Protein 1AJ1 (pdb70)

Radius of gyration: 6.31 Å; Cα contacts (8 Å, |Δi|>4): 20; chains: 1; bounding box: 15×12×8 Å

Solvent-accessible surface area: 1621 Å² total

Structure (mmCIF, N/CA/C/O backbone):
data_1AJ1
#
_entry.id   1AJ1
#
_cell.length_a   1.000
_cell.length_b   1.000
_cell.length_c   1.000
_cell.angle_alpha   90.00
_cell.angle_beta   90.00
_cell.angle_gamma   90.00
#
_symmetry.space_group_name_H-M   'P 1'
#
loop_
_atom_site.group_PDB
_atom_site.id
_atom_site.type_symbol
_atom_site.label_atom_id
_atom_site.label_alt_id
_atom_site.label_comp_id
_atom_site.label_asym_id
_atom_site.label_entity_id
_atom_site.label_seq_id
_atom_site.pdbx_PDB_ins_code
_atom_site.Cartn_x
_atom_site.Cartn_y
_atom_site.Cartn_z
_atom_site.occupancy
_atom_site.B_iso_or_equiv
_atom_site.auth_seq_id
_atom_site.auth_comp_id
_atom_site.auth_asym_id
_atom_site.auth_atom_id
_atom_site.pdbx_PDB_model_num
ATOM 11 N N . SER A 1 2 ? -5.963 0.601 0.235 1.00 0.00 2 SER A N 1
ATOM 12 C CA . SER A 1 2 ? -7.021 1.368 -0.478 1.00 0.00 2 SER A CA 1
ATOM 13 C C . SER A 1 2 ? -7.845 0.365 -1.352 1.00 0.00 2 SER A C 1
ATOM 14 O O . SER A 1 2 ? -7.699 0.286 -2.577 1.00 0.00 2 SER A O 1
ATOM 22 N N . GLY A 1 3 ? -8.665 -0.442 -0.657 1.00 0.00 3 GLY A N 1
ATOM 23 C CA . GLY A 1 3 ? -9.240 -1.692 -1.211 1.00 0.00 3 GLY A CA 1
ATOM 24 C C . GLY A 1 3 ? -8.308 -2.869 -0.829 1.00 0.00 3 GLY A C 1
ATOM 25 O O . GLY A 1 3 ? -8.118 -3.098 0.371 1.00 0.00 3 GLY A O 1
ATOM 29 N N . TRP A 1 4 ? -7.666 -3.563 -1.800 1.00 0.00 4 TRP A N 1
ATOM 30 C CA . TRP A 1 4 ? -6.374 -4.259 -1.544 1.00 0.00 4 TRP A CA 1
ATOM 31 C C . TRP A 1 4 ? -5.496 -4.117 -2.825 1.00 0.00 4 TRP A C 1
ATOM 32 O O . TRP A 1 4 ? -5.273 -5.055 -3.598 1.00 0.00 4 TRP A O 1
ATOM 53 N N . VAL A 1 5 ? -4.935 -2.910 -2.969 1.00 0.00 5 VAL A N 1
ATOM 54 C CA . VAL A 1 5 ? -3.730 -2.637 -3.815 1.00 0.00 5 VAL A CA 1
ATOM 55 C C . VAL A 1 5 ? -2.506 -3.134 -2.989 1.00 0.00 5 VAL A C 1
ATOM 56 O O . VAL A 1 5 ? -2.035 -4.249 -3.227 1.00 0.00 5 VAL A O 1
ATOM 69 N N . CYS A 1 6 ? -2.101 -2.365 -1.969 1.00 0.00 6 CYS A N 1
ATOM 70 C CA . CYS A 1 6 ? -1.662 -2.884 -0.648 1.00 0.00 6 CYS A CA 1
ATOM 71 C C . CYS A 1 6 ? -0.555 -3.984 -0.604 1.00 0.00 6 CYS A C 1
ATOM 72 O O . CYS A 1 6 ? -0.710 -5.139 -1.009 1.00 0.00 6 CYS A O 1
ATOM 91 N N . LEU A 1 8 ? 2.768 -5.110 -1.124 1.00 0.00 8 LEU A N 1
ATOM 92 C CA . LEU A 1 8 ? 4.037 -5.490 -1.825 1.00 0.00 8 LEU A CA 1
ATOM 93 C C . LEU A 1 8 ? 4.592 -4.270 -2.615 1.00 0.00 8 LEU A C 1
ATOM 94 O O . LEU A 1 8 ? 4.700 -4.274 -3.846 1.00 0.00 8 LEU A O 1
ATOM 122 N N . ILE A 1 10 ? 3.458 -1.071 -3.193 1.00 0.00 10 ILE A N 1
ATOM 123 C CA . ILE A 1 10 ? 2.579 -0.135 -3.949 1.00 0.00 10 ILE A CA 1
ATOM 124 C C . ILE A 1 10 ? 1.322 0.048 -3.046 1.00 0.00 10 ILE A C 1
ATOM 125 O O . ILE A 1 10 ? 0.497 -0.863 -2.914 1.00 0.00 10 ILE A O 1
ATOM 141 N N . GLU A 1 11 ? 1.170 1.259 -2.480 1.00 0.00 11 GLU A N 1
ATOM 142 C CA . GLU A 1 11 ? -0.053 1.714 -1.750 1.00 0.00 11 GLU A CA 1
ATOM 143 C C . GLU A 1 11 ? -0.423 0.811 -0.519 1.00 0.00 11 GLU A C 1
ATOM 144 O O . GLU A 1 11 ? -1.563 0.376 -0.380 1.00 0.00 11 GLU A O 1
ATOM 157 N N . CYS A 1 12 ? 0.531 0.597 0.407 1.00 0.00 12 CYS A N 1
ATOM 158 C CA . CYS A 1 12 ? 0.278 -0.042 1.735 1.00 0.00 12 CYS A CA 1
ATOM 159 C C . CYS A 1 12 ? -0.409 0.890 2.782 1.00 0.00 12 CYS A C 1
ATOM 160 O O . CYS A 1 12 ? -1.098 0.372 3.667 1.00 0.00 12 CYS A O 1
ATOM 167 N N . GLY A 1 13 ? -0.206 2.220 2.710 1.00 0.00 13 GLY A N 1
ATOM 168 C CA . GLY A 1 13 ? -0.712 3.159 3.740 1.00 0.00 13 GLY A CA 1
ATOM 169 C C . GLY A 1 13 ? -0.825 4.650 3.352 1.00 0.00 13 GLY A C 1
ATOM 170 O O . GLY A 1 13 ? -1.770 5.303 3.801 1.00 0.00 13 GLY A O 1
ATOM 186 N N . VAL A 1 15 ? 2.694 6.281 3.381 1.00 0.00 15 VAL A N 1
ATOM 187 C CA . VAL A 1 15 ? 4.104 6.618 3.748 1.00 0.00 15 VAL A CA 1
ATOM 188 C C . VAL A 1 15 ? 5.137 5.443 3.615 1.00 0.00 15 VAL A C 1
ATOM 189 O O . VAL A 1 15 ? 6.293 5.706 3.272 1.00 0.00 15 VAL A O 1
ATOM 202 N N . ILE A 1 16 ? 4.756 4.184 3.916 1.00 0.00 16 ILE A N 1
ATOM 203 C CA . ILE A 1 16 ? 5.704 3.031 4.058 1.00 0.00 16 ILE A CA 1
ATOM 204 C C . ILE A 1 16 ? 6.170 2.499 2.660 1.00 0.00 16 ILE A C 1
ATOM 205 O O . ILE A 1 16 ? 7.356 2.617 2.338 1.00 0.00 16 ILE A O 1
ATOM 221 N N . CYS A 1 17 ? 5.255 1.947 1.838 1.00 0.00 17 CYS A N 1
ATOM 222 C CA . CYS A 1 17 ? 5.539 1.567 0.423 1.00 0.00 17 CYS A CA 1
ATOM 223 C C . CYS A 1 17 ? 5.471 2.810 -0.521 1.00 0.00 17 CYS A C 1
ATOM 224 O O . CYS A 1 17 ? 5.563 3.960 -0.077 1.00 0.00 17 CYS A O 1
ATOM 231 N N . ALA A 1 18 ? 5.336 2.578 -1.836 1.00 0.00 18 ALA A N 1
ATOM 232 C CA . ALA A 1 18 ? 4.862 3.623 -2.796 1.00 0.00 18 ALA A CA 1
ATOM 233 C C . ALA A 1 18 ? 3.320 3.778 -2.806 1.00 0.00 18 ALA A C 1
ATOM 234 O O . ALA A 1 18 ? 2.633 3.688 -3.828 1.00 0.00 18 ALA A O 1
ATOM 241 N N . CYS A 1 19 ? 2.806 4.224 -1.649 1.00 0.00 19 CYS A N 1
ATOM 242 C CA . CYS A 1 19 ? 2.394 5.631 -1.532 1.00 0.00 19 CYS A CA 1
ATOM 243 C C . CYS A 1 19 ? 3.475 6.372 -0.718 1.00 0.00 19 CYS A C 1
ATOM 244 O O . CYS A 1 19 ? 3.807 6.080 0.430 1.00 0.00 19 CYS A O 1
ATOM 263 N N . SER A 1 2 ? -5.935 0.141 0.437 1.00 0.00 2 SER A N 2
ATOM 264 C CA . SER A 1 2 ? -7.028 0.830 -0.304 1.00 0.00 2 SER A CA 2
ATOM 265 C C . SER A 1 2 ? -7.803 -0.245 -1.133 1.00 0.00 2 SER A C 2
ATOM 266 O O . SER A 1 2 ? -7.658 -0.367 -2.355 1.00 0.00 2 SER A O 2
ATOM 274 N N . GLY A 1 3 ? -8.577 -1.068 -0.404 1.00 0.00 3 GLY A N 2
ATOM 275 C CA . GLY A 1 3 ? -9.067 -2.375 -0.906 1.00 0.00 3 GLY A CA 2
ATOM 276 C C . GLY A 1 3 ? -8.038 -3.465 -0.517 1.00 0.00 3 GLY A C 2
ATOM 277 O O . GLY A 1 3 ? -7.808 -3.645 0.683 1.00 0.00 3 GLY A O 2
ATOM 281 N N . TRP A 1 4 ? -7.363 -4.132 -1.486 1.00 0.00 4 TRP A N 2
ATOM 282 C CA . TRP A 1 4 ? -6.031 -4.751 -1.232 1.00 0.00 4 TRP A CA 2
ATOM 283 C C . TRP A 1 4 ? -5.170 -4.602 -2.526 1.00 0.00 4 TRP A C 2
ATOM 284 O O . TRP A 1 4 ? -4.887 -5.555 -3.260 1.00 0.00 4 TRP A O 2
ATOM 305 N N . VAL A 1 5 ? -4.695 -3.366 -2.731 1.00 0.00 5 VAL A N 2
ATOM 306 C CA . VAL A 1 5 ? -3.511 -3.056 -3.592 1.00 0.00 5 VAL A CA 2
ATOM 307 C C . VAL A 1 5 ? -2.250 -3.403 -2.749 1.00 0.00 5 VAL A C 2
ATOM 308 O O . VAL A 1 5 ? -1.671 -4.470 -2.963 1.00 0.00 5 VAL A O 2
ATOM 321 N N . CYS A 1 6 ? -1.919 -2.565 -1.753 1.00 0.00 6 CYS A N 2
ATOM 322 C CA . CYS A 1 6 ? -1.445 -2.993 -0.410 1.00 0.00 6 CYS A CA 2
ATOM 323 C C . CYS A 1 6 ? -0.316 -4.065 -0.322 1.00 0.00 6 CYS A C 2
ATOM 324 O O . CYS A 1 6 ? -0.436 -5.230 -0.710 1.00 0.00 6 CYS A O 2
ATOM 343 N N . LEU A 1 8 ? 2.931 -5.157 -0.916 1.00 0.00 8 LEU A N 2
ATOM 344 C CA . LEU A 1 8 ? 4.139 -5.536 -1.713 1.00 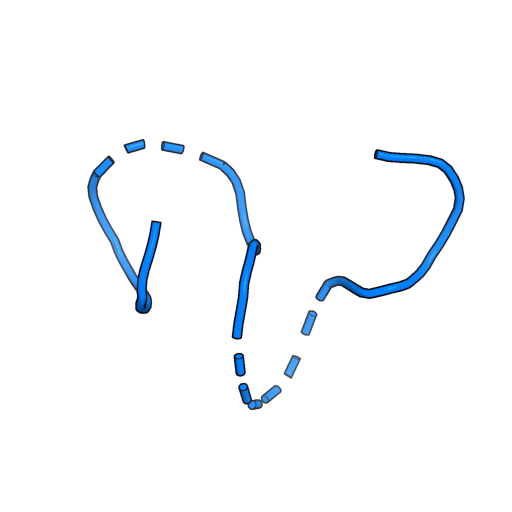0.00 8 LEU A CA 2
ATOM 345 C C . LEU A 1 8 ? 4.842 -4.336 -2.420 1.00 0.00 8 LEU A C 2
ATOM 346 O O . LEU A 1 8 ? 5.313 -4.444 -3.557 1.00 0.00 8 LEU A O 2
ATOM 374 N N . ILE A 1 10 ? 3.421 -1.050 -2.937 1.00 0.00 10 ILE A N 2
ATOM 375 C CA . ILE A 1 10 ? 2.534 -0.090 -3.645 1.00 0.00 10 ILE A CA 2
ATOM 376 C C . ILE A 1 10 ? 1.322 0.105 -2.687 1.00 0.00 10 ILE A C 2
ATOM 377 O O . ILE A 1 10 ? 0.473 -0.782 -2.552 1.00 0.00 10 ILE A O 2
ATOM 393 N N . GLU A 1 11 ? 1.246 1.291 -2.057 1.00 0.00 11 GLU A N 2
ATOM 394 C CA . GLU A 1 11 ? 0.103 1.757 -1.228 1.00 0.00 11 GLU A CA 2
ATOM 395 C C . GLU A 1 11 ? -0.345 0.790 -0.079 1.00 0.00 11 GLU A C 2
ATOM 396 O O . GLU A 1 11 ? -1.524 0.474 0.064 1.00 0.00 11 GLU A O 2
ATOM 409 N N . CYS A 1 12 ? 0.617 0.437 0.798 1.00 0.00 12 CYS A N 2
ATOM 410 C CA . CYS A 1 12 ? 0.359 -0.179 2.131 1.00 0.00 12 CYS A CA 2
ATOM 411 C C . CYS A 1 12 ? -0.249 0.807 3.181 1.00 0.00 12 CYS A C 2
ATOM 412 O O . CYS A 1 12 ? -0.919 0.341 4.108 1.00 0.00 12 CYS A O 2
ATOM 419 N N . GLY A 1 13 ? -0.001 2.127 3.053 1.00 0.00 13 GLY A N 2
ATOM 420 C CA . GLY A 1 13 ? -0.395 3.119 4.081 1.00 0.00 13 GLY A CA 2
ATOM 421 C C . GLY A 1 13 ? -0.618 4.573 3.614 1.00 0.00 13 GLY A C 2
ATOM 422 O O . GLY A 1 13 ? -1.558 5.208 4.099 1.00 0.00 13 GLY A O 2
ATOM 438 N N . VAL A 1 15 ? 2.813 6.290 3.449 1.00 0.00 15 VAL A N 2
ATOM 439 C CA . VAL A 1 15 ? 4.237 6.654 3.742 1.00 0.00 15 VAL A CA 2
ATOM 440 C C . VAL A 1 15 ? 5.202 5.437 3.518 1.00 0.00 15 VAL A C 2
ATOM 441 O O . VAL A 1 15 ? 6.256 5.611 2.901 1.00 0.00 15 VAL A O 2
ATOM 454 N N . ILE A 1 16 ? 4.883 4.248 4.070 1.00 0.00 16 ILE A N 2
ATOM 455 C CA . ILE A 1 16 ? 5.824 3.089 4.207 1.00 0.00 16 ILE A CA 2
ATOM 456 C C . ILE A 1 16 ? 6.231 2.479 2.824 1.00 0.00 16 ILE A C 2
ATOM 457 O O . ILE A 1 16 ? 7.415 2.505 2.476 1.00 0.00 16 ILE A O 2
ATOM 473 N N . CYS A 1 17 ? 5.260 1.969 2.046 1.00 0.00 17 CYS A N 2
ATOM 474 C CA . CYS A 1 17 ? 5.475 1.562 0.628 1.00 0.00 17 CYS A CA 2
ATOM 475 C C . CYS A 1 17 ? 5.370 2.792 -0.329 1.00 0.00 17 CYS A C 2
ATOM 476 O O . CYS A 1 17 ? 5.440 3.950 0.101 1.00 0.00 17 CYS A O 2
ATOM 483 N N . ALA A 1 18 ? 5.230 2.538 -1.641 1.00 0.00 18 ALA A N 2
ATOM 484 C CA . ALA A 1 18 ? 4.803 3.583 -2.625 1.00 0.00 18 ALA A CA 2
ATOM 485 C C . ALA A 1 18 ? 3.267 3.796 -2.666 1.00 0.00 18 ALA A C 2
ATOM 486 O O . ALA A 1 18 ? 2.599 3.752 -3.703 1.00 0.00 18 ALA A O 2
ATOM 493 N N . CYS A 1 19 ? 2.739 4.218 -1.508 1.00 0.00 19 CYS A N 2
ATOM 494 C CA . CYS A 1 19 ? 2.353 5.622 -1.349 1.00 0.00 19 CYS A CA 2
ATOM 495 C C . CYS A 1 19 ? 3.385 6.240 -0.390 1.00 0.00 19 CYS A C 2
ATOM 496 O O . CYS A 1 19 ? 4.092 7.203 -0.686 1.00 0.00 19 CYS A O 2
ATOM 515 N N . SER A 1 2 ? -6.301 -0.170 -0.042 1.00 0.00 2 SER A N 3
ATOM 516 C CA . SER A 1 2 ? -7.514 0.136 -0.849 1.00 0.00 2 SER A CA 3
ATOM 517 C C . SER A 1 2 ? -8.007 -1.195 -1.502 1.00 0.00 2 SER A C 3
ATOM 518 O O . SER A 1 2 ? -7.847 -1.430 -2.706 1.00 0.00 2 SER A O 3
ATOM 526 N N . GLY A 1 3 ? -8.553 -2.087 -0.652 1.00 0.00 3 GLY A N 3
ATOM 527 C CA . GLY A 1 3 ? -8.755 -3.515 -1.003 1.00 0.00 3 GLY A CA 3
ATOM 528 C C . GLY A 1 3 ? -7.433 -4.300 -0.810 1.00 0.00 3 GLY A C 3
ATOM 529 O O . GLY A 1 3 ? -6.984 -4.427 0.335 1.00 0.00 3 GLY A O 3
ATOM 533 N N . TRP A 1 4 ? -6.784 -4.770 -1.900 1.00 0.00 4 TRP A N 3
ATOM 534 C CA . TRP A 1 4 ? -5.352 -5.187 -1.860 1.00 0.00 4 TRP A CA 3
ATOM 535 C C . TRP A 1 4 ? -4.686 -4.769 -3.204 1.00 0.00 4 TRP A C 3
ATOM 536 O O . TRP A 1 4 ? -4.337 -5.580 -4.069 1.00 0.00 4 TRP A O 3
ATOM 557 N N . VAL A 1 5 ? -4.428 -3.458 -3.288 1.00 0.00 5 VAL A N 3
ATOM 558 C CA . VAL A 1 5 ? -3.274 -2.892 -4.050 1.00 0.00 5 VAL A CA 3
ATOM 559 C C . VAL A 1 5 ? -2.020 -3.072 -3.145 1.00 0.00 5 VAL A C 3
ATOM 560 O O . VAL A 1 5 ? -1.208 -3.961 -3.412 1.00 0.00 5 VAL A O 3
ATOM 573 N N . CYS A 1 6 ? -1.943 -2.304 -2.049 1.00 0.00 6 CYS A N 3
ATOM 574 C CA . CYS A 1 6 ? -1.507 -2.756 -0.701 1.00 0.00 6 CYS A CA 3
ATOM 575 C C . CYS A 1 6 ? -0.468 -3.911 -0.565 1.00 0.00 6 CYS A C 3
ATOM 576 O O . CYS A 1 6 ? -0.655 -5.061 -0.975 1.00 0.00 6 CYS A O 3
ATOM 595 N N . LEU A 1 8 ? 2.806 -5.022 -1.090 1.00 0.00 8 LEU A N 3
ATOM 596 C CA . LEU A 1 8 ? 4.062 -5.390 -1.811 1.00 0.00 8 LEU A CA 3
ATOM 597 C C . LEU A 1 8 ? 4.587 -4.158 -2.610 1.00 0.00 8 LEU A C 3
ATOM 598 O O . LEU A 1 8 ? 4.745 -4.196 -3.835 1.00 0.00 8 LEU A O 3
ATOM 626 N N . ILE A 1 10 ? 3.385 -0.866 -3.158 1.00 0.00 10 ILE A N 3
ATOM 627 C CA . ILE A 1 10 ? 2.522 0.167 -3.792 1.00 0.00 10 ILE A CA 3
ATOM 628 C C . ILE A 1 10 ? 1.307 0.308 -2.824 1.00 0.00 10 ILE A C 3
ATOM 629 O O . ILE A 1 10 ? 0.468 -0.593 -2.724 1.00 0.00 10 ILE A O 3
ATOM 645 N N . GLU A 1 11 ? 1.213 1.472 -2.156 1.00 0.00 11 GLU A N 3
ATOM 646 C CA . GLU A 1 11 ? 0.066 1.899 -1.311 1.00 0.00 11 GLU A CA 3
ATOM 647 C C . GLU A 1 11 ? -0.365 0.916 -0.172 1.00 0.00 11 GLU A C 3
ATOM 648 O O . GLU A 1 11 ? -1.547 0.625 0.007 1.00 0.00 11 GLU A O 3
ATOM 661 N N . CYS A 1 12 ? 0.610 0.530 0.673 1.00 0.00 12 CYS A N 3
ATOM 662 C CA . CYS A 1 12 ? 0.370 -0.114 1.995 1.00 0.00 12 CYS A CA 3
ATOM 663 C C . CYS A 1 12 ? -0.202 0.852 3.082 1.00 0.00 12 CYS A C 3
ATOM 664 O O . CYS A 1 12 ? -0.886 0.376 3.993 1.00 0.00 12 CYS A O 3
ATOM 671 N N . GLY A 1 13 ? 0.091 2.166 3.001 1.00 0.00 13 GLY A N 3
ATOM 672 C CA . GLY A 1 13 ? -0.243 3.131 4.077 1.00 0.00 13 GLY A CA 3
ATOM 673 C C . GLY A 1 13 ? -0.503 4.591 3.652 1.00 0.00 13 GLY A C 3
ATOM 674 O O . GLY A 1 13 ? -1.453 5.196 4.156 1.00 0.00 13 GLY A O 3
ATOM 690 N N . VAL A 1 15 ? 2.915 6.316 3.468 1.00 0.00 15 VAL A N 3
ATOM 691 C CA . VAL A 1 15 ? 4.347 6.655 3.728 1.00 0.00 15 VAL A CA 3
ATOM 692 C C . VAL A 1 15 ? 5.348 5.448 3.625 1.00 0.00 15 VAL A C 3
ATOM 693 O O . VAL A 1 15 ? 6.497 5.664 3.229 1.00 0.00 15 VAL A O 3
ATOM 706 N N . ILE A 1 16 ? 4.947 4.214 4.002 1.00 0.00 16 ILE A N 3
ATOM 707 C CA . ILE A 1 16 ? 5.857 3.026 4.120 1.00 0.00 16 ILE A CA 3
ATOM 708 C C . ILE A 1 16 ? 6.267 2.498 2.702 1.00 0.00 16 ILE A C 3
ATOM 709 O O . ILE A 1 16 ? 7.443 2.591 2.340 1.00 0.00 16 ILE A O 3
ATOM 725 N N . CYS A 1 17 ? 5.307 1.983 1.910 1.00 0.00 17 CYS A N 3
ATOM 726 C CA . CYS A 1 17 ? 5.518 1.633 0.478 1.00 0.00 17 CYS A CA 3
ATOM 727 C C . CYS A 1 17 ? 5.389 2.893 -0.436 1.00 0.00 17 CYS A C 3
ATOM 728 O O . CYS A 1 17 ? 5.458 4.036 0.032 1.00 0.00 17 CYS A O 3
ATOM 735 N N . ALA A 1 18 ? 5.231 2.681 -1.753 1.00 0.00 18 ALA A N 3
ATOM 736 C CA . ALA A 1 18 ? 4.791 3.756 -2.700 1.00 0.00 18 ALA A CA 3
ATOM 737 C C . ALA A 1 18 ? 3.255 3.975 -2.716 1.00 0.00 18 ALA A C 3
ATOM 738 O O . ALA A 1 18 ? 2.576 3.972 -3.747 1.00 0.00 18 ALA A O 3
ATOM 745 N N . CYS A 1 19 ? 2.742 4.358 -1.538 1.00 0.00 19 CYS A N 3
ATOM 746 C CA . CYS A 1 19 ? 2.366 5.759 -1.327 1.00 0.00 19 CYS A CA 3
ATOM 747 C C . CYS A 1 19 ? 3.415 6.342 -0.364 1.00 0.00 19 CYS A C 3
ATOM 748 O O . CYS A 1 19 ? 4.119 7.313 -0.639 1.00 0.00 19 CYS A O 3
ATOM 767 N N . SER A 1 2 ? -6.013 0.193 0.286 1.00 0.00 2 SER A N 4
ATOM 768 C CA . SER A 1 2 ? -7.145 0.812 -0.463 1.00 0.00 2 SER A CA 4
ATOM 769 C C . SER A 1 2 ? -7.933 -0.303 -1.227 1.00 0.00 2 SER A C 4
ATOM 770 O O . SER A 1 2 ? -7.871 -0.434 -2.454 1.00 0.00 2 SER A O 4
ATOM 778 N N . GLY A 1 3 ? -8.627 -1.144 -0.439 1.00 0.00 3 GLY A N 4
ATOM 779 C CA . GLY A 1 3 ? -9.104 -2.473 -0.892 1.00 0.00 3 GLY A CA 4
ATOM 780 C C . GLY A 1 3 ? -8.018 -3.525 -0.557 1.00 0.00 3 GLY A C 4
ATOM 781 O O . GLY A 1 3 ? -7.737 -3.714 0.632 1.00 0.00 3 GLY A O 4
ATOM 785 N N . TRP A 1 4 ? -7.358 -4.148 -1.562 1.00 0.00 4 TRP A N 4
ATOM 786 C CA . TRP A 1 4 ? -5.998 -4.725 -1.376 1.00 0.00 4 TRP A CA 4
ATOM 787 C C . TRP A 1 4 ? -5.216 -4.529 -2.708 1.00 0.00 4 TRP A C 4
ATOM 788 O O . TRP A 1 4 ? -4.998 -5.444 -3.510 1.00 0.00 4 TRP A O 4
ATOM 809 N N . VAL A 1 5 ? -4.718 -3.296 -2.850 1.00 0.00 5 VAL A N 4
ATOM 810 C CA . VAL A 1 5 ? -3.507 -2.972 -3.664 1.00 0.00 5 VAL A CA 4
ATOM 811 C C . VAL A 1 5 ? -2.283 -3.388 -2.791 1.00 0.00 5 VAL A C 4
ATOM 812 O O . VAL A 1 5 ? -1.747 -4.480 -2.996 1.00 0.00 5 VAL A O 4
ATOM 825 N N . CYS A 1 6 ? -1.948 -2.579 -1.777 1.00 0.00 6 CYS A N 4
ATOM 826 C CA . CYS A 1 6 ? -1.489 -3.040 -0.440 1.00 0.00 6 CYS A CA 4
ATOM 827 C C . CYS A 1 6 ? -0.351 -4.101 -0.350 1.00 0.00 6 CYS A C 4
ATOM 828 O O . CYS A 1 6 ? -0.468 -5.271 -0.723 1.00 0.00 6 CYS A O 4
ATOM 847 N N . LEU A 1 8 ? 2.921 -5.193 -0.899 1.00 0.00 8 LEU A N 4
ATOM 848 C CA . LEU A 1 8 ? 4.138 -5.589 -1.671 1.00 0.00 8 LEU A CA 4
ATOM 849 C C . LEU A 1 8 ? 4.788 -4.384 -2.415 1.00 0.00 8 LEU A C 4
ATOM 850 O O . LEU A 1 8 ? 5.029 -4.407 -3.626 1.00 0.00 8 LEU A O 4
ATOM 878 N N . ILE A 1 10 ? 3.591 -1.220 -2.999 1.00 0.00 10 ILE A N 4
ATOM 879 C CA . ILE A 1 10 ? 2.711 -0.308 -3.780 1.00 0.00 10 ILE A CA 4
ATOM 880 C C . ILE A 1 10 ? 1.442 -0.132 -2.894 1.00 0.00 10 ILE A C 4
ATOM 881 O O . ILE A 1 10 ? 0.628 -1.051 -2.757 1.00 0.00 10 ILE A O 4
ATOM 897 N N . GLU A 1 11 ? 1.269 1.084 -2.346 1.00 0.00 11 GLU A N 4
ATOM 898 C CA . GLU A 1 11 ? 0.029 1.534 -1.641 1.00 0.00 11 GLU A CA 4
ATOM 899 C C . GLU A 1 11 ? -0.341 0.656 -0.391 1.00 0.00 11 GLU A C 4
ATOM 900 O O . GLU A 1 11 ? -1.480 0.219 -0.245 1.00 0.00 11 GLU A O 4
ATOM 913 N N . CYS A 1 12 ? 0.608 0.478 0.550 1.00 0.00 12 CYS A N 4
ATOM 914 C CA . CYS A 1 12 ? 0.352 -0.125 1.894 1.00 0.00 12 CYS A CA 4
ATOM 915 C C . CYS A 1 12 ? -0.377 0.826 2.896 1.00 0.00 12 CYS A C 4
ATOM 916 O O . CYS A 1 12 ? -1.075 0.322 3.782 1.00 0.00 12 CYS A O 4
ATOM 923 N N . GLY A 1 13 ? -0.206 2.157 2.780 1.00 0.00 13 GLY A N 4
ATOM 924 C CA . GLY A 1 13 ? -0.793 3.120 3.742 1.00 0.00 13 GLY A CA 4
ATOM 925 C C . GLY A 1 13 ? -0.863 4.608 3.330 1.00 0.00 13 GLY A C 4
ATOM 926 O O . GLY A 1 13 ? -1.772 5.296 3.803 1.00 0.00 13 GLY A O 4
ATOM 942 N N . VAL A 1 15 ? 2.664 6.226 3.248 1.00 0.00 15 VAL A N 4
ATOM 943 C CA . VAL A 1 15 ? 4.068 6.594 3.624 1.00 0.00 15 VAL A CA 4
ATOM 944 C C . VAL A 1 15 ? 5.058 5.396 3.420 1.00 0.00 15 VAL A C 4
ATOM 945 O O . VAL A 1 15 ? 6.130 5.591 2.839 1.00 0.00 15 VAL A O 4
ATOM 958 N N . ILE A 1 16 ? 4.744 4.202 3.960 1.00 0.00 16 ILE A N 4
ATOM 959 C CA . ILE A 1 16 ? 5.714 3.077 4.164 1.00 0.00 16 ILE A CA 4
ATOM 960 C C . ILE A 1 16 ? 6.188 2.446 2.812 1.00 0.00 16 ILE A C 4
ATOM 961 O O . ILE A 1 16 ? 7.381 2.514 2.498 1.00 0.00 16 ILE A O 4
ATOM 977 N N . CYS A 1 17 ? 5.263 1.881 2.016 1.00 0.00 17 CYS A N 4
ATOM 978 C CA . CYS A 1 17 ? 5.530 1.498 0.599 1.00 0.00 17 CYS A CA 4
ATOM 979 C C . CYS A 1 17 ? 5.389 2.732 -0.348 1.00 0.00 17 CYS A C 4
ATOM 980 O O . CYS A 1 17 ? 5.372 3.887 0.095 1.00 0.00 17 CYS A O 4
ATOM 987 N N . ALA A 1 18 ? 5.315 2.486 -1.667 1.00 0.00 18 ALA A N 4
ATOM 988 C CA . ALA A 1 18 ? 4.873 3.515 -2.659 1.00 0.00 18 ALA A CA 4
ATOM 989 C C . ALA A 1 18 ? 3.329 3.633 -2.763 1.00 0.00 18 ALA A C 4
ATOM 990 O O . ALA A 1 18 ? 2.707 3.515 -3.822 1.00 0.00 18 ALA A O 4
ATOM 997 N N . CYS A 1 19 ? 2.725 4.058 -1.642 1.00 0.00 19 CYS A N 4
ATOM 998 C CA . CYS A 1 19 ? 2.327 5.466 -1.522 1.00 0.00 19 CYS A CA 4
ATOM 999 C C . CYS A 1 19 ? 3.344 6.121 -0.570 1.00 0.00 19 CYS A C 4
ATOM 1000 O O . CYS A 1 19 ? 4.064 7.065 -0.895 1.00 0.00 19 CYS A O 4
ATOM 1019 N N . SER A 1 2 ? -6.178 -0.043 0.188 1.00 0.00 2 SER A N 5
ATOM 1020 C CA . SER A 1 2 ? -7.381 0.360 -0.592 1.00 0.00 2 SER A CA 5
ATOM 1021 C C . SER A 1 2 ? -7.952 -0.915 -1.293 1.00 0.00 2 SER A C 5
ATOM 1022 O O . SER A 1 2 ? -7.828 -1.105 -2.508 1.00 0.00 2 SER A O 5
ATOM 1030 N N . GLY A 1 3 ? -8.525 -1.818 -0.471 1.00 0.00 3 GLY A N 5
ATOM 1031 C CA . GLY A 1 3 ? -8.806 -3.217 -0.879 1.00 0.00 3 GLY A CA 5
ATOM 1032 C C . GLY A 1 3 ? -7.523 -4.078 -0.748 1.00 0.00 3 GLY A C 5
ATOM 1033 O O . GLY A 1 3 ? -7.060 -4.281 0.379 1.00 0.00 3 GLY A O 5
ATOM 1037 N N . TRP A 1 4 ? -6.920 -4.529 -1.873 1.00 0.00 4 TRP A N 5
ATOM 1038 C CA . TRP A 1 4 ? -5.503 -4.988 -1.888 1.00 0.00 4 TRP A CA 5
ATOM 1039 C C . TRP A 1 4 ? -4.871 -4.520 -3.231 1.00 0.00 4 TRP A C 5
ATOM 1040 O O . TRP A 1 4 ? -4.610 -5.284 -4.166 1.00 0.00 4 TRP A O 5
ATOM 1061 N N . VAL A 1 5 ? -4.534 -3.226 -3.228 1.00 0.00 5 VAL A N 5
ATOM 1062 C CA . VAL A 1 5 ? -3.357 -2.681 -3.968 1.00 0.00 5 VAL A CA 5
ATOM 1063 C C . VAL A 1 5 ? -2.116 -3.019 -3.087 1.00 0.00 5 VAL A C 5
ATOM 1064 O O . VAL A 1 5 ? -1.421 -3.996 -3.376 1.00 0.00 5 VAL A O 5
ATOM 1077 N N . CYS A 1 6 ? -1.939 -2.286 -1.980 1.00 0.00 6 CYS A N 5
ATOM 1078 C CA . CYS A 1 6 ? -1.496 -2.809 -0.661 1.00 0.00 6 CYS A CA 5
ATOM 1079 C C . CYS A 1 6 ? -0.416 -3.932 -0.583 1.00 0.00 6 CYS A C 5
ATOM 1080 O O . CYS A 1 6 ? -0.583 -5.082 -1.000 1.00 0.00 6 CYS A O 5
ATOM 1099 N N . LEU A 1 8 ? 2.863 -5.040 -1.145 1.00 0.00 8 LEU A N 5
ATOM 1100 C CA . LEU A 1 8 ? 4.107 -5.419 -1.883 1.00 0.00 8 LEU A CA 5
ATOM 1101 C C . LEU A 1 8 ? 4.647 -4.191 -2.676 1.00 0.00 8 LEU A C 5
ATOM 1102 O O . LEU A 1 8 ? 4.792 -4.219 -3.902 1.00 0.00 8 LEU A O 5
ATOM 1130 N N . ILE A 1 10 ? 3.469 -0.920 -3.217 1.00 0.00 10 ILE A N 5
ATOM 1131 C CA . ILE A 1 10 ? 2.602 0.105 -3.857 1.00 0.00 10 ILE A CA 5
ATOM 1132 C C . ILE A 1 10 ? 1.355 0.213 -2.926 1.00 0.00 10 ILE A C 5
ATOM 1133 O O . ILE A 1 10 ? 0.546 -0.717 -2.840 1.00 0.00 10 ILE A O 5
ATOM 1149 N N . GLU A 1 11 ? 1.189 1.387 -2.286 1.00 0.00 11 GLU A N 5
ATOM 1150 C CA . GLU A 1 11 ? -0.045 1.785 -1.532 1.00 0.00 11 GLU A CA 5
ATOM 1151 C C . GLU A 1 11 ? -0.376 0.842 -0.318 1.00 0.00 11 GLU A C 5
ATOM 1152 O O . GLU A 1 11 ? -1.515 0.419 -0.143 1.00 0.00 11 GLU A O 5
ATOM 1165 N N . CYS A 1 12 ? 0.606 0.595 0.572 1.00 0.00 12 CYS A N 5
ATOM 1166 C CA . CYS A 1 12 ? 0.388 -0.080 1.889 1.00 0.00 12 CYS A CA 5
ATOM 1167 C C . CYS A 1 12 ? -0.289 0.827 2.964 1.00 0.00 12 CYS A C 5
ATOM 1168 O O . CYS A 1 12 ? -0.999 0.293 3.823 1.00 0.00 12 CYS A O 5
ATOM 1175 N N . GLY A 1 13 ? -0.063 2.156 2.936 1.00 0.00 13 GLY A N 5
ATOM 1176 C CA . GLY A 1 13 ? -0.588 3.079 3.969 1.00 0.00 13 GLY A CA 5
ATOM 1177 C C . GLY A 1 13 ? -0.671 4.581 3.615 1.00 0.00 13 GLY A C 5
ATOM 1178 O O . GLY A 1 13 ? -1.558 5.253 4.148 1.00 0.00 13 GLY A O 5
ATOM 1194 N N . VAL A 1 15 ? 2.852 6.188 3.472 1.00 0.00 15 VAL A N 5
ATOM 1195 C CA . VAL A 1 15 ? 4.274 6.530 3.802 1.00 0.00 15 VAL A CA 5
ATOM 1196 C C . VAL A 1 15 ? 5.245 5.333 3.510 1.00 0.00 15 VAL A C 5
ATOM 1197 O O . VAL A 1 15 ? 6.305 5.549 2.915 1.00 0.00 15 VAL A O 5
ATOM 1210 N N . ILE A 1 16 ? 4.928 4.112 3.987 1.00 0.00 16 ILE A N 5
ATOM 1211 C CA . ILE A 1 16 ? 5.888 2.964 4.099 1.00 0.00 16 ILE A CA 5
ATOM 1212 C C . ILE A 1 16 ? 6.316 2.419 2.695 1.00 0.00 16 ILE A C 5
ATOM 1213 O O . ILE A 1 16 ? 7.497 2.502 2.346 1.00 0.00 16 ILE A O 5
ATOM 1229 N N . CYS A 1 17 ? 5.361 1.902 1.902 1.00 0.00 17 CYS A N 5
ATOM 1230 C CA . CYS A 1 17 ? 5.584 1.555 0.469 1.00 0.00 17 CYS A CA 5
ATOM 1231 C C . CYS A 1 17 ? 5.448 2.817 -0.439 1.00 0.00 17 CYS A C 5
ATOM 1232 O O . CYS A 1 17 ? 5.522 3.958 0.032 1.00 0.00 17 CYS A O 5
ATOM 1239 N N . ALA A 1 18 ? 5.284 2.612 -1.757 1.00 0.00 18 ALA A N 5
ATOM 1240 C CA . ALA A 1 18 ? 4.835 3.691 -2.692 1.00 0.00 18 ALA A CA 5
ATOM 1241 C C . ALA A 1 18 ? 3.296 3.894 -2.708 1.00 0.00 18 ALA A C 5
ATOM 1242 O O . ALA A 1 18 ? 2.620 3.894 -3.741 1.00 0.00 18 ALA A O 5
ATOM 1249 N N . CYS A 1 19 ? 2.771 4.259 -1.529 1.00 0.00 19 CYS A N 5
ATOM 1250 C CA . CYS A 1 19 ? 2.413 5.662 -1.296 1.00 0.00 19 CYS A CA 5
ATOM 1251 C C . CYS A 1 19 ? 3.451 6.212 -0.302 1.00 0.00 19 CYS A C 5
ATOM 1252 O O . CYS A 1 19 ? 4.176 7.176 -0.545 1.00 0.00 19 CYS A O 5
ATOM 1271 N N . SER A 1 2 ? -5.986 0.029 0.487 1.00 0.00 2 SER A N 6
ATOM 1272 C CA . SER A 1 2 ? -7.127 0.636 -0.255 1.00 0.00 2 SER A CA 6
ATOM 1273 C C . SER A 1 2 ? -7.866 -0.507 -1.023 1.00 0.00 2 SER A C 6
ATOM 1274 O O . SER A 1 2 ? -7.749 -0.663 -2.244 1.00 0.00 2 SER A O 6
ATOM 1282 N N . GLY A 1 3 ? -8.573 -1.348 -0.246 1.00 0.00 3 GLY A N 6
ATOM 1283 C CA . GLY A 1 3 ? -8.999 -2.696 -0.695 1.00 0.00 3 GLY A CA 6
ATOM 1284 C C . GLY A 1 3 ? -7.866 -3.706 -0.384 1.00 0.00 3 GLY A C 6
ATOM 1285 O O . GLY A 1 3 ? -7.544 -3.875 0.797 1.00 0.00 3 GLY A O 6
ATOM 1289 N N . TRP A 1 4 ? -7.214 -4.315 -1.404 1.00 0.00 4 TRP A N 6
ATOM 1290 C CA . TRP A 1 4 ? -5.841 -4.871 -1.246 1.00 0.00 4 TRP A CA 6
ATOM 1291 C C . TRP A 1 4 ? -5.082 -4.670 -2.591 1.00 0.00 4 TRP A C 6
ATOM 1292 O O . TRP A 1 4 ? -4.836 -5.594 -3.375 1.00 0.00 4 TRP A O 6
ATOM 1313 N N . VAL A 1 5 ? -4.633 -3.423 -2.770 1.00 0.00 5 VAL A N 6
ATOM 1314 C CA . VAL A 1 5 ? -3.435 -3.080 -3.597 1.00 0.00 5 VAL A CA 6
ATOM 1315 C C . VAL A 1 5 ? -2.190 -3.406 -2.719 1.00 0.00 5 VAL A C 6
ATOM 1316 O O . VAL A 1 5 ? -1.578 -4.455 -2.931 1.00 0.00 5 VAL A O 6
ATOM 1329 N N . CYS A 1 6 ? -1.908 -2.571 -1.705 1.00 0.00 6 CYS A N 6
ATOM 1330 C CA . CYS A 1 6 ? -1.421 -2.990 -0.363 1.00 0.00 6 CYS A CA 6
ATOM 1331 C C . CYS A 1 6 ? -0.303 -4.073 -0.265 1.00 0.00 6 CYS A C 6
ATOM 1332 O O . CYS A 1 6 ? -0.443 -5.244 -0.631 1.00 0.00 6 CYS A O 6
ATOM 1351 N N . LEU A 1 8 ? 2.951 -5.146 -0.903 1.00 0.00 8 LEU A N 6
ATOM 1352 C CA . LEU A 1 8 ? 4.153 -5.524 -1.709 1.00 0.00 8 LEU A CA 6
ATOM 1353 C C . LEU A 1 8 ? 4.840 -4.322 -2.430 1.00 0.00 8 LEU A C 6
ATOM 1354 O O . LEU A 1 8 ? 5.291 -4.430 -3.575 1.00 0.00 8 LEU A O 6
ATOM 1382 N N . ILE A 1 10 ? 3.413 -1.038 -2.938 1.00 0.00 10 ILE A N 6
ATOM 1383 C CA . ILE A 1 10 ? 2.517 -0.079 -3.635 1.00 0.00 10 ILE A CA 6
ATOM 1384 C C . ILE A 1 10 ? 1.315 0.110 -2.661 1.00 0.00 10 ILE A C 6
ATOM 1385 O O . ILE A 1 10 ? 0.477 -0.784 -2.510 1.00 0.00 10 ILE A O 6
ATOM 1401 N N . GLU A 1 11 ? 1.237 1.299 -2.036 1.00 0.00 11 GLU A N 6
ATOM 1402 C CA . GLU A 1 11 ? 0.102 1.758 -1.192 1.00 0.00 11 GLU A CA 6
ATOM 1403 C C . GLU A 1 11 ? -0.325 0.791 -0.035 1.00 0.00 11 GLU A C 6
ATOM 1404 O O . GLU A 1 11 ? -1.501 0.473 0.130 1.00 0.00 11 GLU A O 6
ATOM 1417 N N . CYS A 1 12 ? 0.652 0.441 0.826 1.00 0.00 12 CYS A N 6
ATOM 1418 C CA . CYS A 1 12 ? 0.416 -0.170 2.165 1.00 0.00 12 CYS A CA 6
ATOM 1419 C C . CYS A 1 12 ? -0.174 0.820 3.221 1.00 0.00 12 CYS A C 6
ATOM 1420 O O . CYS A 1 12 ? -0.835 0.359 4.157 1.00 0.00 12 CYS A O 6
ATOM 1427 N N . GLY A 1 13 ? 0.079 2.139 3.088 1.00 0.00 13 GLY A N 6
ATOM 1428 C CA . GLY A 1 13 ? -0.291 3.134 4.121 1.00 0.00 13 GLY A CA 6
ATOM 1429 C C . GLY A 1 13 ? -0.542 4.582 3.648 1.00 0.00 13 GLY A C 6
ATOM 1430 O O . GLY A 1 13 ? -1.482 5.208 4.146 1.00 0.00 13 GLY A O 6
ATOM 1446 N N . VAL A 1 15 ? 2.867 6.322 3.433 1.00 0.00 15 VAL A N 6
ATOM 1447 C CA . VAL A 1 15 ? 4.295 6.690 3.703 1.00 0.00 15 VAL A CA 6
ATOM 1448 C C . VAL A 1 15 ? 5.260 5.474 3.476 1.00 0.00 15 VAL A C 6
ATOM 1449 O O . VAL A 1 15 ? 6.316 5.651 2.861 1.00 0.00 15 VAL A O 6
ATOM 1462 N N . ILE A 1 16 ? 4.944 4.282 4.023 1.00 0.00 16 ILE A N 6
ATOM 1463 C CA . ILE A 1 16 ? 5.888 3.123 4.157 1.00 0.00 16 ILE A CA 6
ATOM 1464 C C . ILE A 1 16 ? 6.283 2.524 2.765 1.00 0.00 16 ILE A C 6
ATOM 1465 O O . ILE A 1 16 ? 7.460 2.574 2.395 1.00 0.00 16 ILE A O 6
ATOM 1481 N N . CYS A 1 17 ? 5.307 1.997 2.006 1.00 0.00 17 CYS A N 6
ATOM 1482 C CA . CYS A 1 17 ? 5.501 1.588 0.586 1.00 0.00 17 CYS A CA 6
ATOM 1483 C C . CYS A 1 17 ? 5.376 2.815 -0.373 1.00 0.00 17 CYS A C 6
ATOM 1484 O O . CYS A 1 17 ? 5.447 3.974 0.053 1.00 0.00 17 CYS A O 6
ATOM 1491 N N . ALA A 1 18 ? 5.219 2.557 -1.682 1.00 0.00 18 ALA A N 6
ATOM 1492 C CA . ALA A 1 18 ? 4.776 3.598 -2.664 1.00 0.00 18 ALA A CA 6
ATOM 1493 C C . ALA A 1 18 ? 3.239 3.808 -2.686 1.00 0.00 18 ALA A C 6
ATOM 1494 O O . ALA A 1 18 ? 2.558 3.761 -3.714 1.00 0.00 18 ALA A O 6
ATOM 1501 N N . CYS A 1 19 ? 2.725 4.232 -1.522 1.00 0.00 19 CYS A N 6
ATOM 1502 C CA . CYS A 1 19 ? 2.340 5.636 -1.360 1.00 0.00 19 CYS A CA 6
ATOM 1503 C C . CYS A 1 19 ? 3.382 6.256 -0.413 1.00 0.00 19 CYS A C 6
ATOM 1504 O O . CYS A 1 19 ? 4.084 7.220 -0.718 1.00 0.00 19 CYS A O 6
ATOM 1523 N N . SER A 1 2 ? -5.889 0.309 0.341 1.00 0.00 2 SER A N 7
ATOM 1524 C CA . SER A 1 2 ? -6.960 1.038 -0.395 1.00 0.00 2 SER A CA 7
ATOM 1525 C C . SER A 1 2 ? -7.765 -0.002 -1.243 1.00 0.00 2 SER A C 7
ATOM 1526 O O . SER A 1 2 ? -7.620 -0.108 -2.466 1.00 0.00 2 SER A O 7
ATOM 1534 N N . GLY A 1 3 ? -8.565 -0.812 -0.526 1.00 0.00 3 GLY A N 7
ATOM 1535 C CA . GLY A 1 3 ? -9.094 -2.097 -1.042 1.00 0.00 3 GLY A CA 7
ATOM 1536 C C . GLY A 1 3 ? -8.106 -3.225 -0.648 1.00 0.00 3 GLY A C 7
ATOM 1537 O O . GLY A 1 3 ? -7.892 -3.418 0.554 1.00 0.00 3 GLY A O 7
ATOM 1541 N N . TRP A 1 4 ? -7.447 -3.909 -1.613 1.00 0.00 4 TRP A N 7
ATOM 1542 C CA . TRP A 1 4 ? -6.118 -4.533 -1.369 1.00 0.00 4 TRP A CA 7
ATOM 1543 C C . TRP A 1 4 ? -5.293 -4.410 -2.683 1.00 0.00 4 TRP A C 7
ATOM 1544 O O . TRP A 1 4 ? -5.095 -5.357 -3.453 1.00 0.00 4 TRP A O 7
ATOM 1565 N N . VAL A 1 5 ? -4.740 -3.205 -2.846 1.00 0.00 5 VAL A N 7
ATOM 1566 C CA . VAL A 1 5 ? -3.513 -2.948 -3.661 1.00 0.00 5 VAL A CA 7
ATOM 1567 C C . VAL A 1 5 ? -2.309 -3.404 -2.780 1.00 0.00 5 VAL A C 7
ATOM 1568 O O . VAL A 1 5 ? -1.821 -4.521 -2.966 1.00 0.00 5 VAL A O 7
ATOM 1581 N N . CYS A 1 6 ? -1.941 -2.595 -1.776 1.00 0.00 6 CYS A N 7
ATOM 1582 C CA . CYS A 1 6 ? -1.496 -3.058 -0.436 1.00 0.00 6 CYS A CA 7
ATOM 1583 C C . CYS A 1 6 ? -0.354 -4.116 -0.352 1.00 0.00 6 CYS A C 7
ATOM 1584 O O . CYS A 1 6 ? -0.467 -5.286 -0.728 1.00 0.00 6 CYS A O 7
ATOM 1603 N N . LEU A 1 8 ? 2.926 -5.197 -0.900 1.00 0.00 8 LEU A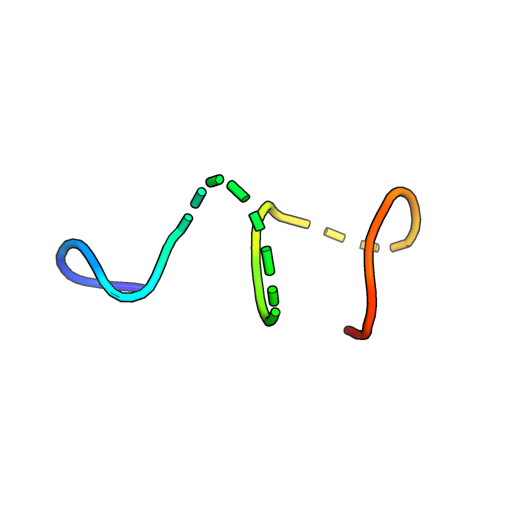 N 7
ATOM 1604 C CA . LEU A 1 8 ? 4.145 -5.589 -1.671 1.00 0.00 8 LEU A CA 7
ATOM 1605 C C . LEU A 1 8 ? 4.793 -4.383 -2.415 1.00 0.00 8 LEU A C 7
ATOM 1606 O O . LEU A 1 8 ? 5.034 -4.405 -3.626 1.00 0.00 8 LEU A O 7
ATOM 1634 N N . ILE A 1 10 ? 3.589 -1.220 -2.999 1.00 0.00 10 ILE A N 7
ATOM 1635 C CA . ILE A 1 10 ? 2.709 -0.309 -3.780 1.00 0.00 10 ILE A CA 7
ATOM 1636 C C . ILE A 1 10 ? 1.439 -0.135 -2.895 1.00 0.00 10 ILE A C 7
ATOM 1637 O O . ILE A 1 10 ? 0.628 -1.058 -2.756 1.00 0.00 10 ILE A O 7
ATOM 1653 N N . GLU A 1 11 ? 1.261 1.081 -2.350 1.00 0.00 11 GLU A N 7
ATOM 1654 C CA . GLU A 1 11 ? 0.022 1.528 -1.641 1.00 0.00 11 GLU A CA 7
ATOM 1655 C C . GLU A 1 11 ? -0.341 0.647 -0.392 1.00 0.00 11 GLU A C 7
ATOM 1656 O O . GLU A 1 11 ? -1.476 0.200 -0.251 1.00 0.00 11 GLU A O 7
ATOM 1669 N N . CYS A 1 12 ? 0.607 0.476 0.550 1.00 0.00 12 CYS A N 7
ATOM 1670 C CA . CYS A 1 12 ? 0.349 -0.124 1.896 1.00 0.00 12 CYS A CA 7
ATOM 1671 C C . CYS A 1 12 ? -0.375 0.829 2.897 1.00 0.00 12 CYS A C 7
ATOM 1672 O O . CYS A 1 12 ? -1.068 0.329 3.789 1.00 0.00 12 CYS A O 7
ATOM 1679 N N . GLY A 1 13 ? -0.205 2.161 2.778 1.00 0.00 13 GLY A N 7
ATOM 1680 C CA . GLY A 1 13 ? -0.784 3.125 3.743 1.00 0.00 13 GLY A CA 7
ATOM 1681 C C . GLY A 1 13 ? -0.858 4.612 3.329 1.00 0.00 13 GLY A C 7
ATOM 1682 O O . GLY A 1 13 ? -1.768 5.299 3.803 1.00 0.00 13 GLY A O 7
ATOM 1698 N N . VAL A 1 15 ? 2.668 6.230 3.249 1.00 0.00 15 VAL A N 7
ATOM 1699 C CA . VAL A 1 15 ? 4.073 6.596 3.623 1.00 0.00 15 VAL A CA 7
ATOM 1700 C C . VAL A 1 15 ? 5.061 5.396 3.421 1.00 0.00 15 VAL A C 7
ATOM 1701 O O . VAL A 1 15 ? 6.132 5.588 2.838 1.00 0.00 15 VAL A O 7
ATOM 1714 N N . ILE A 1 16 ? 4.744 4.203 3.962 1.00 0.00 16 ILE A N 7
ATOM 1715 C CA . ILE A 1 16 ? 5.712 3.076 4.165 1.00 0.00 16 ILE A CA 7
ATOM 1716 C C . ILE A 1 16 ? 6.184 2.445 2.812 1.00 0.00 16 ILE A C 7
ATOM 1717 O O . ILE A 1 16 ? 7.376 2.509 2.499 1.00 0.00 16 ILE A O 7
ATOM 1733 N N . CYS A 1 17 ? 5.257 1.883 2.016 1.00 0.00 17 CYS A N 7
ATOM 1734 C CA . CYS A 1 17 ? 5.522 1.498 0.600 1.00 0.00 17 CYS A CA 7
ATOM 1735 C C . CYS A 1 17 ? 5.380 2.732 -0.348 1.00 0.00 17 CYS A C 7
ATOM 1736 O O . CYS A 1 17 ? 5.363 3.887 0.095 1.00 0.00 17 CYS A O 7
ATOM 1743 N N . ALA A 1 18 ? 5.305 2.486 -1.667 1.00 0.00 18 ALA A N 7
ATOM 1744 C CA . ALA A 1 18 ? 4.864 3.514 -2.659 1.00 0.00 18 ALA A CA 7
ATOM 1745 C C . ALA A 1 18 ? 3.320 3.632 -2.764 1.00 0.00 18 ALA A C 7
ATOM 1746 O O . ALA A 1 18 ? 2.699 3.512 -3.824 1.00 0.00 18 ALA A O 7
ATOM 1753 N N . CYS A 1 19 ? 2.714 4.057 -1.644 1.00 0.00 19 CYS A N 7
ATOM 1754 C CA . CYS A 1 19 ? 2.320 5.466 -1.525 1.00 0.00 19 CYS A CA 7
ATOM 1755 C C . CYS A 1 19 ? 3.339 6.120 -0.574 1.00 0.00 19 CYS A C 7
ATOM 1756 O O . CYS A 1 19 ? 4.062 7.061 -0.901 1.00 0.00 19 CYS A O 7
ATOM 1775 N N . SER A 1 2 ? -5.875 0.318 0.435 1.00 0.00 2 SER A N 8
ATOM 1776 C CA . SER A 1 2 ? -6.961 1.032 -0.293 1.00 0.00 2 SER A CA 8
ATOM 1777 C C . SER A 1 2 ? -7.774 -0.021 -1.115 1.00 0.00 2 SER A C 8
ATOM 1778 O O . SER A 1 2 ? -7.647 -0.142 -2.339 1.00 0.00 2 SER A O 8
ATOM 1786 N N . GLY A 1 3 ? -8.559 -0.825 -0.376 1.00 0.00 3 GLY A N 8
ATOM 1787 C CA . GLY A 1 3 ? -9.092 -2.118 -0.869 1.00 0.00 3 GLY A CA 8
ATOM 1788 C C . GLY A 1 3 ? -8.094 -3.238 -0.480 1.00 0.00 3 GLY A C 8
ATOM 1789 O O . GLY A 1 3 ? -7.859 -3.419 0.720 1.00 0.00 3 GLY A O 8
ATOM 1793 N N . TRP A 1 4 ? -7.448 -3.929 -1.449 1.00 0.00 4 TRP A N 8
ATOM 1794 C CA . TRP A 1 4 ? -6.114 -4.548 -1.220 1.00 0.00 4 TRP A CA 8
ATOM 1795 C C . TRP A 1 4 ? -5.309 -4.435 -2.548 1.00 0.00 4 TRP A C 8
ATOM 1796 O O . TRP A 1 4 ? -5.120 -5.388 -3.312 1.00 0.00 4 TRP A O 8
ATOM 1817 N N . VAL A 1 5 ? -4.763 -3.229 -2.731 1.00 0.00 5 VAL A N 8
ATOM 1818 C CA . VAL A 1 5 ? -3.549 -2.976 -3.566 1.00 0.00 5 VAL A CA 8
ATOM 1819 C C . VAL A 1 5 ? -2.331 -3.419 -2.699 1.00 0.00 5 VAL A C 8
ATOM 1820 O O . VAL A 1 5 ? -1.840 -4.536 -2.882 1.00 0.00 5 VAL A O 8
ATOM 1833 N N . CYS A 1 6 ? -1.951 -2.599 -1.708 1.00 0.00 6 CYS A N 8
ATOM 1834 C CA . CYS A 1 6 ? -1.485 -3.049 -0.369 1.00 0.00 6 CYS A CA 8
ATOM 1835 C C . CYS A 1 6 ? -0.343 -4.108 -0.291 1.00 0.00 6 CYS A C 8
ATOM 1836 O O . CYS A 1 6 ? -0.464 -5.282 -0.650 1.00 0.00 6 CYS A O 8
ATOM 1855 N N . LEU A 1 8 ? 2.941 -5.194 -0.864 1.00 0.00 8 LEU A N 8
ATOM 1856 C CA . LEU A 1 8 ? 4.156 -5.589 -1.639 1.00 0.00 8 LEU A CA 8
ATOM 1857 C C . LEU A 1 8 ? 4.795 -4.387 -2.397 1.00 0.00 8 LEU A C 8
ATOM 1858 O O . LEU A 1 8 ? 5.029 -4.421 -3.610 1.00 0.00 8 LEU A O 8
ATOM 1886 N N . ILE A 1 10 ? 3.560 -1.239 -2.997 1.00 0.00 10 ILE A N 8
ATOM 1887 C CA . ILE A 1 10 ? 2.665 -0.352 -3.790 1.00 0.00 10 ILE A CA 8
ATOM 1888 C C . ILE A 1 10 ? 1.406 -0.161 -2.892 1.00 0.00 10 ILE A C 8
ATOM 1889 O O . ILE A 1 10 ? 0.598 -1.081 -2.725 1.00 0.00 10 ILE A O 8
ATOM 1905 N N . GLU A 1 11 ? 1.235 1.065 -2.368 1.00 0.00 11 GLU A N 8
ATOM 1906 C CA . GLU A 1 11 ? 0.006 1.524 -1.648 1.00 0.00 11 GLU A CA 8
ATOM 1907 C C . GLU A 1 11 ? -0.337 0.664 -0.378 1.00 0.00 11 GLU A C 8
ATOM 1908 O O . GLU A 1 11 ? -1.468 0.217 -0.212 1.00 0.00 11 GLU A O 8
ATOM 1921 N N . CYS A 1 12 ? 0.627 0.506 0.550 1.00 0.00 12 CYS A N 8
ATOM 1922 C CA . CYS A 1 12 ? 0.394 -0.082 1.904 1.00 0.00 12 CYS A CA 8
ATOM 1923 C C . CYS A 1 12 ? -0.310 0.880 2.914 1.00 0.00 12 CYS A C 8
ATOM 1924 O O . CYS A 1 12 ? -0.986 0.386 3.822 1.00 0.00 12 CYS A O 8
ATOM 1931 N N . GLY A 1 13 ? -0.134 2.210 2.785 1.00 0.00 13 GLY A N 8
ATOM 1932 C CA . GLY A 1 13 ? -0.649 3.181 3.780 1.00 0.00 13 GLY A CA 8
ATOM 1933 C C . GLY A 1 13 ? -0.794 4.652 3.331 1.00 0.00 13 GLY A C 8
ATOM 1934 O O . GLY A 1 13 ? -1.748 5.305 3.762 1.00 0.00 13 GLY A O 8
ATOM 1950 N N . VAL A 1 15 ? 2.694 6.359 3.240 1.00 0.00 15 VAL A N 8
ATOM 1951 C CA . VAL A 1 15 ? 4.102 6.745 3.567 1.00 0.00 15 VAL A CA 8
ATOM 1952 C C . VAL A 1 15 ? 5.156 5.582 3.514 1.00 0.00 15 VAL A C 8
ATOM 1953 O O . VAL A 1 15 ? 6.311 5.848 3.169 1.00 0.00 15 VAL A O 8
ATOM 1966 N N . ILE A 1 16 ? 4.797 4.333 3.879 1.00 0.00 16 ILE A N 8
ATOM 1967 C CA . ILE A 1 16 ? 5.765 3.201 4.071 1.00 0.00 16 ILE A CA 8
ATOM 1968 C C . ILE A 1 16 ? 6.232 2.625 2.689 1.00 0.00 16 ILE A C 8
ATOM 1969 O O . ILE A 1 16 ? 7.409 2.766 2.346 1.00 0.00 16 ILE A O 8
ATOM 1985 N N . CYS A 1 17 ? 5.323 2.013 1.905 1.00 0.00 17 CYS A N 8
ATOM 1986 C CA . CYS A 1 17 ? 5.596 1.581 0.503 1.00 0.00 17 CYS A CA 8
ATOM 1987 C C . CYS A 1 17 ? 5.502 2.785 -0.489 1.00 0.00 17 CYS A C 8
ATOM 1988 O O . CYS A 1 17 ? 5.563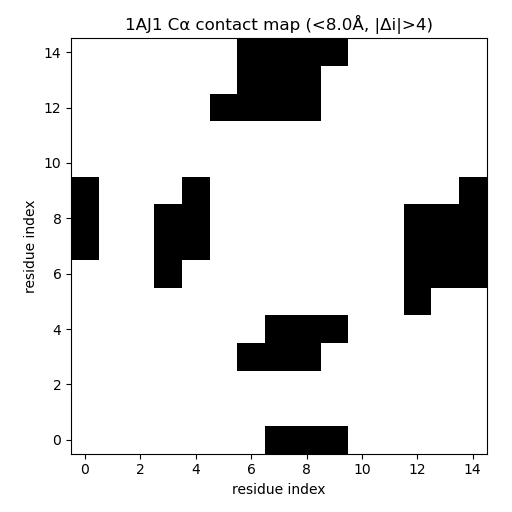 3.954 -0.091 1.00 0.00 17 CYS A O 8
ATOM 1995 N N . ALA A 1 18 ? 5.374 2.500 -1.795 1.00 0.00 18 ALA A N 8
ATOM 1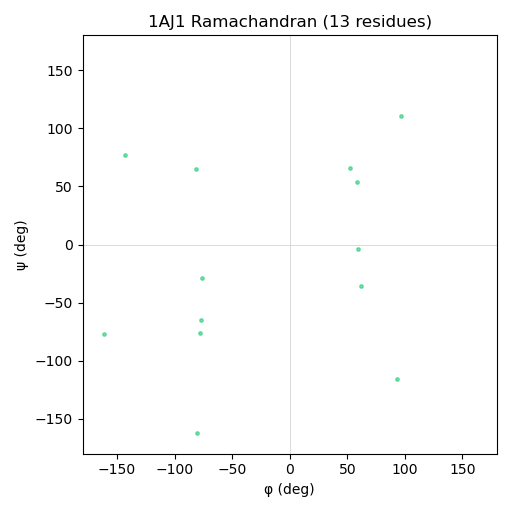996 C CA . ALA A 1 18 ? 4.877 3.496 -2.795 1.00 0.00 18 ALA A CA 8
ATOM 1997 C C . ALA A 1 18 ? 3.332 3.615 -2.807 1.00 0.00 18 ALA A C 8
ATOM 1998 O O . ALA A 1 18 ? 2.644 3.460 -3.820 1.00 0.00 18 ALA A O 8
ATOM 2005 N N . CYS A 1 19 ? 2.816 4.109 -1.671 1.00 0.00 19 CYS A N 8
ATOM 2006 C CA . CYS A 1 19 ? 2.363 5.506 -1.625 1.00 0.00 19 CYS A CA 8
ATOM 2007 C C . CYS A 1 19 ? 3.427 6.324 -0.864 1.00 0.00 19 CYS A C 8
ATOM 2008 O O . CYS A 1 19 ? 3.797 6.091 0.287 1.00 0.00 19 CYS A O 8
ATOM 2027 N N . SER A 1 2 ? -5.921 0.531 0.698 1.00 0.00 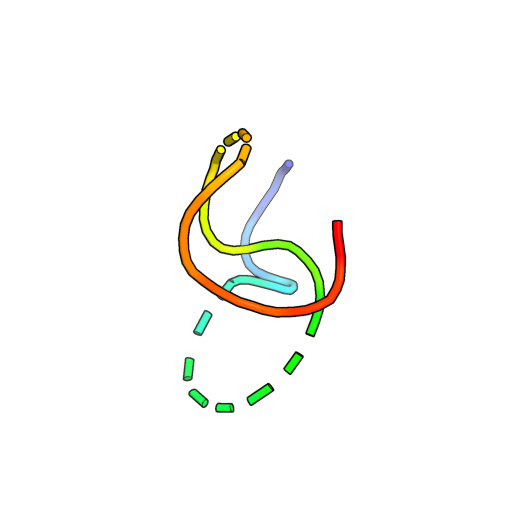2 SER A N 9
ATOM 2028 C CA . SER A 1 2 ? -7.028 1.283 0.042 1.00 0.00 2 SER A CA 9
ATOM 2029 C C . SER A 1 2 ? -7.879 0.270 -0.791 1.00 0.00 2 SER A C 9
ATOM 2030 O O . SER A 1 2 ? -7.803 0.200 -2.023 1.00 0.00 2 SER A O 9
ATOM 2038 N N . GLY A 1 3 ? -8.640 -0.562 -0.058 1.00 0.00 3 GLY A N 9
ATOM 2039 C CA . GLY A 1 3 ? -9.213 -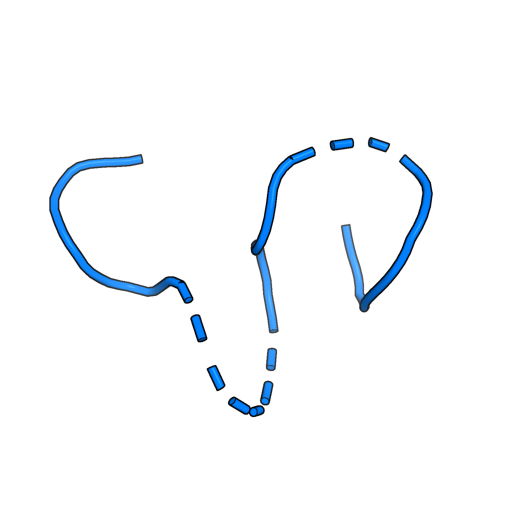1.822 -0.589 1.00 0.00 3 GLY A CA 9
ATOM 2040 C C . GLY A 1 3 ? -8.229 -2.977 -0.276 1.00 0.00 3 GLY A C 9
ATOM 2041 O O . GLY A 1 3 ? -7.969 -3.216 0.908 1.00 0.00 3 GLY A O 9
ATOM 2045 N N . TRP A 1 4 ? -7.621 -3.639 -1.291 1.00 0.00 4 TRP A N 9
ATOM 2046 C CA . TRP A 1 4 ? -6.305 -4.314 -1.111 1.00 0.00 4 TRP A CA 9
ATOM 2047 C C . TRP A 1 4 ? -5.491 -4.132 -2.430 1.00 0.00 4 TRP A C 9
ATOM 2048 O O . TRP A 1 4 ? -5.285 -5.053 -3.228 1.00 0.00 4 TRP A O 9
ATOM 2069 N N . VAL A 1 5 ? -4.962 -2.911 -2.580 1.00 0.00 5 VAL A N 9
ATOM 2070 C CA . VAL A 1 5 ? -3.803 -2.599 -3.474 1.00 0.00 5 VAL A CA 9
ATOM 2071 C C . VAL A 1 5 ? -2.533 -3.081 -2.712 1.00 0.00 5 VAL A C 9
ATOM 2072 O O . VAL A 1 5 ? -2.050 -4.182 -2.989 1.00 0.00 5 VAL A O 9
ATOM 2085 N N . CYS A 1 6 ? -2.097 -2.318 -1.700 1.00 0.00 6 CYS A N 9
ATOM 2086 C CA . CYS A 1 6 ? -1.591 -2.846 -0.406 1.00 0.00 6 CYS A CA 9
ATOM 2087 C C . CYS A 1 6 ? -0.477 -3.938 -0.419 1.00 0.00 6 CYS A C 9
ATOM 2088 O O . CYS A 1 6 ? -0.638 -5.086 -0.841 1.00 0.00 6 CYS A O 9
ATOM 2107 N N . LEU A 1 8 ? 2.790 -5.100 -1.071 1.00 0.00 8 LEU A N 9
ATOM 2108 C CA . LEU A 1 8 ? 4.024 -5.473 -1.836 1.00 0.00 8 LEU A CA 9
ATOM 2109 C C . LEU A 1 8 ? 4.554 -4.241 -2.627 1.00 0.00 8 LEU A C 9
ATOM 2110 O O . LEU A 1 8 ? 4.626 -4.230 -3.860 1.00 0.00 8 LEU A O 9
ATOM 2138 N N . ILE A 1 10 ? 3.388 -1.039 -3.124 1.00 0.00 10 ILE A N 9
ATOM 2139 C CA . ILE A 1 10 ? 2.485 -0.094 -3.840 1.00 0.00 10 ILE A CA 9
ATOM 2140 C C . ILE A 1 10 ? 1.270 0.108 -2.887 1.00 0.00 10 ILE A C 9
ATOM 2141 O O . ILE A 1 10 ? 0.423 -0.780 -2.741 1.00 0.00 10 ILE A O 9
ATOM 2157 N N . GLU A 1 11 ? 1.179 1.310 -2.292 1.00 0.00 11 GLU A N 9
ATOM 2158 C CA . GLU A 1 11 ? -0.003 1.788 -1.502 1.00 0.00 11 GLU A CA 9
ATOM 2159 C C . GLU A 1 11 ? -0.354 0.857 -0.283 1.00 0.00 11 GLU A C 9
ATOM 2160 O O . GLU A 1 11 ? -1.496 0.430 -0.124 1.00 0.00 11 GLU A O 9
ATOM 2173 N N . CYS A 1 12 ? 0.627 0.609 0.607 1.00 0.00 12 CYS A N 9
ATOM 2174 C CA . CYS A 1 12 ? 0.413 -0.046 1.934 1.00 0.00 12 CYS A CA 9
ATOM 2175 C C . CYS A 1 12 ? -0.237 0.878 3.012 1.00 0.00 12 CYS A C 9
ATOM 2176 O O . CYS A 1 12 ? -0.893 0.356 3.919 1.00 0.00 12 CYS A O 9
ATOM 2183 N N . GLY A 1 13 ? -0.042 2.209 2.934 1.00 0.00 13 GLY A N 9
ATOM 2184 C CA . GLY A 1 13 ? -0.556 3.153 3.953 1.00 0.00 13 GLY A CA 9
ATOM 2185 C C . GLY A 1 13 ? -0.673 4.641 3.554 1.00 0.00 13 GLY A C 9
ATOM 2186 O O . GLY A 1 13 ? -1.576 5.311 4.064 1.00 0.00 13 GLY A O 9
ATOM 2202 N N . VAL A 1 15 ? 2.822 6.243 3.456 1.00 0.00 15 VAL A N 9
ATOM 2203 C CA . VAL A 1 15 ? 4.234 6.586 3.828 1.00 0.00 15 VAL A CA 9
ATOM 2204 C C . VAL A 1 15 ? 5.225 5.410 3.513 1.00 0.00 15 VAL A C 9
ATOM 2205 O O . VAL A 1 15 ? 6.290 5.657 2.940 1.00 0.00 15 VAL A O 9
ATOM 2218 N N . ILE A 1 16 ? 4.919 4.173 3.948 1.00 0.00 16 ILE A N 9
ATOM 2219 C CA . ILE A 1 16 ? 5.898 3.042 4.054 1.00 0.00 16 ILE A CA 9
ATOM 2220 C C . ILE A 1 16 ? 6.322 2.501 2.647 1.00 0.00 16 ILE A C 9
ATOM 2221 O O . ILE A 1 16 ? 7.499 2.602 2.289 1.00 0.00 16 ILE A O 9
ATOM 2237 N N . CYS A 1 17 ? 5.372 1.961 1.862 1.00 0.00 17 CYS A N 9
ATOM 2238 C CA . CYS A 1 17 ? 5.602 1.577 0.438 1.00 0.00 17 CYS A CA 9
ATOM 2239 C C . CYS A 1 17 ? 5.527 2.820 -0.505 1.00 0.00 17 CYS A C 9
ATOM 2240 O O . CYS A 1 17 ? 5.629 3.970 -0.063 1.00 0.00 17 CYS A O 9
ATOM 2247 N N . ALA A 1 18 ? 5.368 2.588 -1.818 1.00 0.00 18 ALA A N 9
ATOM 2248 C CA . ALA A 1 18 ? 4.881 3.636 -2.769 1.00 0.00 18 ALA A CA 9
ATOM 2249 C C . ALA A 1 18 ? 3.340 3.797 -2.745 1.00 0.00 18 ALA A C 9
ATOM 2250 O O . ALA A 1 18 ? 2.628 3.705 -3.750 1.00 0.00 18 ALA A O 9
ATOM 2257 N N . CYS A 1 19 ? 2.859 4.250 -1.577 1.00 0.00 19 CYS A N 9
ATOM 2258 C CA . CYS A 1 19 ? 2.441 5.653 -1.457 1.00 0.00 19 CYS A CA 9
ATOM 2259 C C . CYS A 1 19 ? 3.535 6.405 -0.671 1.00 0.00 19 CYS A C 9
ATOM 2260 O O . CYS A 1 19 ? 3.895 6.123 0.472 1.00 0.00 19 CYS A O 9
ATOM 2279 N N . SER A 1 2 ? -5.903 0.234 0.730 1.00 0.00 2 SER A N 10
ATOM 2280 C CA . SER A 1 2 ? -7.028 0.924 0.038 1.00 0.00 2 SER A CA 10
ATOM 2281 C C . SER A 1 2 ? -7.836 -0.147 -0.766 1.00 0.00 2 SER A C 10
ATOM 2282 O O . SER A 1 2 ? -7.749 -0.254 -1.995 1.00 0.00 2 SER A O 10
ATOM 2290 N N . GLY A 1 3 ? -8.569 -0.986 -0.010 1.00 0.00 3 GLY A N 10
ATOM 2291 C CA . GLY A 1 3 ? -9.078 -2.288 -0.505 1.00 0.00 3 GLY A CA 10
ATOM 2292 C C . GLY A 1 3 ? -8.016 -3.378 -0.213 1.00 0.00 3 GLY A C 10
ATOM 2293 O O . GLY A 1 3 ? -7.714 -3.596 0.966 1.00 0.00 3 GLY A O 10
ATOM 2297 N N . TRP A 1 4 ? -7.396 -4.003 -1.242 1.00 0.00 4 TRP A N 10
ATOM 2298 C CA . TRP A 1 4 ? -6.046 -4.614 -1.097 1.00 0.00 4 TRP A CA 10
ATOM 2299 C C . TRP A 1 4 ? -5.290 -4.415 -2.444 1.00 0.00 4 TRP A C 10
ATOM 2300 O O . TRP A 1 4 ? -5.104 -5.324 -3.261 1.00 0.00 4 TRP A O 10
ATOM 2321 N N . VAL A 1 5 ? -4.775 -3.189 -2.583 1.00 0.00 5 VAL A N 10
ATOM 2322 C CA . VAL A 1 5 ? -3.578 -2.874 -3.423 1.00 0.00 5 VAL A CA 10
ATOM 2323 C C . VAL A 1 5 ? -2.339 -3.322 -2.589 1.00 0.00 5 VAL A C 10
ATOM 2324 O O . VAL A 1 5 ? -1.819 -4.414 -2.828 1.00 0.00 5 VAL A O 10
ATOM 2337 N N . CYS A 1 6 ? -1.973 -2.536 -1.566 1.00 0.00 6 CYS A N 10
ATOM 2338 C CA . CYS A 1 6 ? -1.482 -3.028 -0.251 1.00 0.00 6 CYS A CA 10
ATOM 2339 C C . CYS A 1 6 ? -0.370 -4.120 -0.217 1.00 0.00 6 CYS A C 10
ATOM 2340 O O . CYS A 1 6 ? -0.548 -5.291 -0.563 1.00 0.00 6 CYS A O 10
ATOM 2359 N N . LEU A 1 8 ? 2.917 -5.214 -0.946 1.00 0.00 8 LEU A N 10
ATOM 2360 C CA . LEU A 1 8 ? 4.116 -5.594 -1.756 1.00 0.00 8 LEU A CA 10
ATOM 2361 C C . LEU A 1 8 ? 4.799 -4.374 -2.444 1.00 0.00 8 LEU A C 10
ATOM 2362 O O . LEU A 1 8 ? 5.102 -4.379 -3.641 1.00 0.00 8 LEU A O 10
ATOM 2390 N N . ILE A 1 10 ? 3.548 -1.197 -2.901 1.00 0.00 10 ILE A N 10
ATOM 2391 C CA . ILE A 1 10 ? 2.650 -0.283 -3.659 1.00 0.00 10 ILE A CA 10
ATOM 2392 C C . ILE A 1 10 ? 1.407 -0.094 -2.739 1.00 0.00 10 ILE A C 10
ATOM 2393 O O . ILE A 1 10 ? 0.582 -1.002 -2.591 1.00 0.00 10 ILE A O 10
ATOM 2409 N N . GLU A 1 11 ? 1.270 1.117 -2.170 1.00 0.00 11 GLU A N 10
ATOM 2410 C CA . GLU A 1 11 ? 0.058 1.574 -1.414 1.00 0.00 11 GLU A CA 10
ATOM 2411 C C . GLU A 1 11 ? -0.289 0.669 -0.174 1.00 0.00 11 GLU A C 10
ATOM 2412 O O . GLU A 1 11 ? -1.429 0.242 -0.006 1.00 0.00 11 GLU A O 10
ATOM 2425 N N . CYS A 1 12 ? 0.687 0.449 0.730 1.00 0.00 12 CYS A N 10
ATOM 2426 C CA . CYS A 1 12 ? 0.461 -0.171 2.072 1.00 0.00 12 CYS A CA 10
ATOM 2427 C C . CYS A 1 12 ? -0.202 0.781 3.118 1.00 0.00 12 CYS A C 10
ATOM 2428 O O . CYS A 1 12 ? -0.875 0.284 4.026 1.00 0.00 12 CYS A O 10
ATOM 2435 N N . GLY A 1 13 ? 0.003 2.109 3.012 1.00 0.00 13 GLY A N 10
ATOM 2436 C CA . GLY A 1 13 ? -0.509 3.081 4.006 1.00 0.00 13 GLY A CA 10
ATOM 2437 C C . GLY A 1 13 ? -0.659 4.549 3.550 1.00 0.00 13 GLY A C 10
ATOM 2438 O O . GLY A 1 13 ? -1.569 5.222 4.043 1.00 0.00 13 GLY A O 10
ATOM 2454 N N . VAL A 1 15 ? 2.803 6.229 3.332 1.00 0.00 15 VAL A N 10
ATOM 2455 C CA . VAL A 1 15 ? 4.221 6.609 3.633 1.00 0.00 15 VAL A CA 10
ATOM 2456 C C . VAL A 1 15 ? 5.208 5.399 3.469 1.00 0.00 15 VAL A C 10
ATOM 2457 O O . VAL A 1 15 ? 6.286 5.584 2.897 1.00 0.00 15 VAL A O 10
ATOM 2470 N N . ILE A 1 16 ? 4.889 4.206 4.014 1.00 0.00 16 ILE A N 10
ATOM 2471 C CA . ILE A 1 16 ? 5.854 3.073 4.209 1.00 0.00 16 ILE A CA 10
ATOM 2472 C C . ILE A 1 16 ? 6.306 2.467 2.835 1.00 0.00 16 ILE A C 10
ATOM 2473 O O . ILE A 1 16 ? 7.485 2.567 2.485 1.00 0.00 16 ILE A O 10
ATOM 2489 N N . CYS A 1 17 ? 5.368 1.884 2.068 1.00 0.00 17 CYS A N 10
ATOM 2490 C CA . CYS A 1 17 ? 5.598 1.489 0.649 1.00 0.00 17 CYS A CA 10
ATOM 2491 C C . CYS A 1 17 ? 5.467 2.722 -0.303 1.00 0.00 17 CYS A C 10
ATOM 2492 O O . CYS A 1 17 ? 5.474 3.879 0.133 1.00 0.00 17 CYS A O 10
ATOM 2499 N N . ALA A 1 18 ? 5.371 2.471 -1.620 1.00 0.00 18 ALA A N 10
ATOM 2500 C CA . ALA A 1 18 ? 4.921 3.500 -2.608 1.00 0.00 18 ALA A CA 10
ATOM 2501 C C . ALA A 1 18 ? 3.376 3.632 -2.683 1.00 0.00 18 ALA A C 10
ATOM 2502 O O . ALA A 1 18 ? 2.732 3.520 -3.730 1.00 0.00 18 ALA A O 10
ATOM 2509 N N . CYS A 1 19 ? 2.801 4.060 -1.549 1.00 0.00 19 CYS A N 10
ATOM 2510 C CA . CYS A 1 19 ? 2.392 5.463 -1.426 1.00 0.00 19 CYS A CA 10
ATOM 2511 C C . CYS A 1 19 ? 3.408 6.123 -0.478 1.00 0.00 19 CYS A C 10
ATOM 2512 O O . CYS A 1 19 ? 4.096 7.094 -0.793 1.00 0.00 19 CYS A O 10
ATOM 2531 N N . SER A 1 2 ? -5.883 0.335 0.370 1.00 0.00 2 SER A N 11
ATOM 2532 C CA . SER A 1 2 ? -6.959 1.056 -0.365 1.00 0.00 2 SER A CA 11
ATOM 2533 C C . SER A 1 2 ? -7.772 0.007 -1.195 1.00 0.00 2 SER A C 11
ATOM 2534 O O . SER A 1 2 ? -7.637 -0.112 -2.418 1.00 0.00 2 SER A O 11
ATOM 2542 N N . GLY A 1 3 ? -8.565 -0.794 -0.463 1.00 0.00 3 GLY A N 11
ATOM 2543 C CA . GLY A 1 3 ? -9.100 -2.085 -0.960 1.00 0.00 3 GLY A CA 11
ATOM 2544 C C . GLY A 1 3 ? -8.110 -3.209 -0.561 1.00 0.00 3 GLY A C 11
ATOM 2545 O O . GLY A 1 3 ? -7.887 -3.389 0.641 1.00 0.00 3 GLY A O 11
ATOM 2549 N N . TRP A 1 4 ? -7.458 -3.903 -1.524 1.00 0.00 4 TRP A N 11
ATOM 2550 C CA . TRP A 1 4 ? -6.127 -4.525 -1.283 1.00 0.00 4 TRP A CA 11
ATOM 2551 C C . TRP A 1 4 ? -5.312 -4.416 -2.605 1.00 0.00 4 TRP A C 11
ATOM 2552 O O . TRP A 1 4 ? -5.121 -5.371 -3.367 1.00 0.00 4 TRP A O 11
ATOM 2573 N N . VAL A 1 5 ? -4.760 -3.213 -2.785 1.00 0.00 5 VAL A N 11
ATOM 2574 C CA . VAL A 1 5 ? -3.539 -2.965 -3.612 1.00 0.00 5 VAL A CA 11
ATOM 2575 C C . VAL A 1 5 ? -2.329 -3.413 -2.737 1.00 0.00 5 VAL A C 11
ATOM 2576 O O . VAL A 1 5 ? -1.843 -4.532 -2.916 1.00 0.00 5 VAL A O 11
ATOM 2589 N N . CYS A 1 6 ? -1.952 -2.594 -1.744 1.00 0.00 6 CYS A N 11
ATOM 2590 C CA . CYS A 1 6 ? -1.496 -3.044 -0.403 1.00 0.00 6 CYS A CA 11
ATOM 2591 C C . CYS A 1 6 ? -0.354 -4.101 -0.317 1.00 0.00 6 CYS A C 11
ATOM 2592 O O . CYS A 1 6 ? -0.471 -5.275 -0.680 1.00 0.00 6 CYS A O 11
ATOM 2611 N N . LEU A 1 8 ? 2.920 -5.198 -0.874 1.00 0.00 8 LEU A N 11
ATOM 2612 C CA . LEU A 1 8 ? 4.135 -5.598 -1.648 1.00 0.00 8 LEU A CA 11
ATOM 2613 C C . LEU A 1 8 ? 4.781 -4.399 -2.404 1.00 0.00 8 LEU A C 11
ATOM 2614 O O . LEU A 1 8 ? 5.021 -4.434 -3.615 1.00 0.00 8 LEU A O 11
ATOM 2642 N N . ILE A 1 10 ? 3.566 -1.243 -3.010 1.00 0.00 10 ILE A N 11
ATOM 2643 C CA . ILE A 1 10 ? 2.681 -0.347 -3.803 1.00 0.00 10 ILE A CA 11
ATOM 2644 C C . ILE A 1 10 ? 1.417 -0.155 -2.913 1.00 0.00 10 ILE A C 11
ATOM 2645 O O . ILE A 1 10 ? 0.604 -1.073 -2.756 1.00 0.00 10 ILE A O 11
ATOM 2661 N N . GLU A 1 11 ? 1.247 1.069 -2.383 1.00 0.00 11 GLU A N 11
ATOM 2662 C CA . GLU A 1 11 ? 0.016 1.529 -1.668 1.00 0.00 11 GLU A CA 11
ATOM 2663 C C . GLU A 1 11 ? -0.338 0.662 -0.406 1.00 0.00 11 GLU A C 11
ATOM 2664 O O . GLU A 1 11 ? -1.471 0.214 -0.253 1.00 0.00 11 GLU A O 11
ATOM 2677 N N . CYS A 1 12 ? 0.617 0.501 0.530 1.00 0.00 12 CYS A N 11
ATOM 2678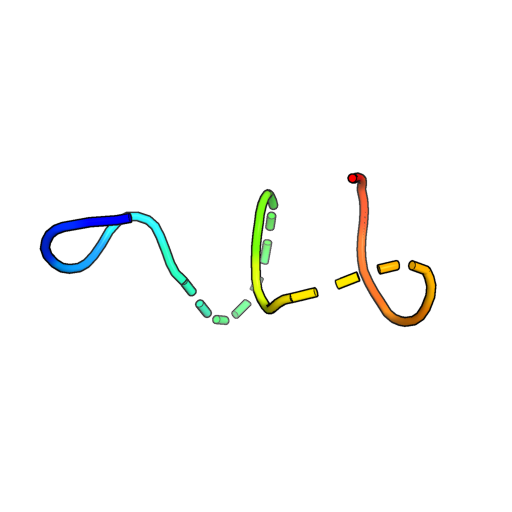 C CA . CYS A 1 12 ? 0.371 -0.095 1.881 1.00 0.00 12 CYS A CA 11
ATOM 2679 C C . CYS A 1 12 ? -0.355 0.858 2.882 1.00 0.00 12 CYS A C 11
ATOM 2680 O O . CYS A 1 12 ? -1.032 0.355 3.784 1.00 0.00 12 CYS A O 11
ATOM 2687 N N . GLY A 1 13 ? -0.205 2.190 2.748 1.00 0.00 13 GLY A N 11
ATOM 2688 C CA . GLY A 1 13 ? -0.799 3.155 3.703 1.00 0.00 13 GLY A CA 11
ATOM 2689 C C . GLY A 1 13 ? -0.889 4.638 3.278 1.00 0.00 13 GLY A C 11
ATOM 2690 O O . GLY A 1 13 ? -1.819 5.314 3.726 1.00 0.00 13 GLY A O 11
ATOM 2706 N N . VAL A 1 15 ? 2.624 6.261 3.303 1.00 0.00 15 VAL A N 11
ATOM 2707 C CA . VAL A 1 15 ? 4.015 6.628 3.727 1.00 0.00 15 VAL A CA 11
ATOM 2708 C C . VAL A 1 15 ? 5.030 5.463 3.461 1.00 0.00 15 VAL A C 11
ATOM 2709 O O . VAL A 1 15 ? 6.101 5.711 2.898 1.00 0.00 15 VAL A O 11
ATOM 2722 N N . ILE A 1 16 ? 4.737 4.236 3.931 1.00 0.00 16 ILE A N 11
ATOM 2723 C CA . ILE A 1 16 ? 5.735 3.133 4.103 1.00 0.00 16 ILE A CA 11
ATOM 2724 C C . ILE A 1 16 ? 6.207 2.535 2.735 1.00 0.00 16 ILE A C 11
ATOM 2725 O O . ILE A 1 16 ? 7.395 2.630 2.412 1.00 0.00 16 ILE A O 11
ATOM 2741 N N . CYS A 1 17 ? 5.288 1.958 1.939 1.00 0.00 17 CYS A N 11
ATOM 2742 C CA . CYS A 1 17 ? 5.565 1.539 0.534 1.00 0.00 17 CYS A CA 11
ATOM 2743 C C . CYS A 1 17 ? 5.481 2.754 -0.446 1.00 0.00 17 CYS A C 11
ATOM 2744 O O . CYS A 1 17 ? 5.532 3.918 -0.033 1.00 0.00 17 CYS A O 11
ATOM 2751 N N . ALA A 1 18 ? 5.374 2.481 -1.757 1.00 0.00 18 ALA A N 11
ATOM 2752 C CA . ALA A 1 18 ? 4.898 3.488 -2.756 1.00 0.00 18 ALA A CA 11
ATOM 2753 C C . ALA A 1 18 ? 3.353 3.615 -2.791 1.00 0.00 18 ALA A C 11
ATOM 2754 O O . ALA A 1 18 ? 2.680 3.467 -3.815 1.00 0.00 18 ALA A O 11
ATOM 2761 N N . CYS A 1 19 ? 2.819 4.102 -1.659 1.00 0.00 19 CYS A N 11
ATOM 2762 C CA . CYS A 1 19 ? 2.391 5.507 -1.606 1.00 0.00 19 CYS A CA 11
ATOM 2763 C C . CYS A 1 19 ? 3.462 6.295 -0.824 1.00 0.00 19 CYS A C 11
ATOM 2764 O O . CYS A 1 19 ? 3.772 6.081 0.348 1.00 0.00 19 CYS A O 11
ATOM 2783 N N . SER A 1 2 ? -6.008 0.416 0.535 1.00 0.00 2 SER A N 12
ATOM 2784 C CA . SER A 1 2 ? -7.133 1.129 -0.136 1.00 0.00 2 SER A CA 12
ATOM 2785 C C . SER A 1 2 ? -7.933 0.086 -0.983 1.00 0.00 2 SER A C 12
ATOM 2786 O O . SER A 1 2 ? -7.839 0.026 -2.215 1.00 0.00 2 SER A O 12
ATOM 2794 N N . GLY A 1 3 ? -8.667 -0.782 -0.264 1.00 0.00 3 GLY A N 12
ATOM 2795 C CA . GLY A 1 3 ? -9.168 -2.067 -0.809 1.00 0.00 3 GLY A CA 12
ATOM 2796 C C . GLY A 1 3 ? -8.104 -3.163 -0.549 1.00 0.00 3 GLY A C 12
ATOM 2797 O O . GLY A 1 3 ? -7.810 -3.422 0.622 1.00 0.00 3 GLY A O 12
ATOM 2801 N N . TRP A 1 4 ? -7.475 -3.748 -1.597 1.00 0.00 4 TRP A N 12
ATOM 2802 C CA . TRP A 1 4 ? -6.124 -4.361 -1.464 1.00 0.00 4 TRP A CA 12
ATOM 2803 C C . TRP A 1 4 ? -5.361 -4.115 -2.799 1.00 0.00 4 TRP A C 12
ATOM 2804 O O . TRP A 1 4 ? -5.174 -4.994 -3.648 1.00 0.00 4 TRP A O 12
ATOM 2825 N N . VAL A 1 5 ? -4.842 -2.886 -2.890 1.00 0.00 5 VAL A N 12
ATOM 2826 C CA . VAL A 1 5 ? -3.635 -2.546 -3.706 1.00 0.00 5 VAL A CA 12
ATOM 2827 C C . VAL A 1 5 ? -2.407 -3.028 -2.875 1.00 0.00 5 VAL A C 12
ATOM 2828 O O . VAL A 1 5 ? -1.889 -4.113 -3.149 1.00 0.00 5 VAL A O 12
ATOM 2841 N N . CYS A 1 6 ? -2.049 -2.283 -1.820 1.00 0.00 6 CYS A N 12
ATOM 2842 C CA . CYS A 1 6 ? -1.563 -2.822 -0.522 1.00 0.00 6 CYS A CA 12
ATOM 2843 C C . CYS A 1 6 ? -0.450 -3.916 -0.515 1.00 0.00 6 CYS A C 12
ATOM 2844 O O . CYS A 1 6 ? -0.607 -5.065 -0.938 1.00 0.00 6 CYS A O 12
ATOM 2863 N N . LEU A 1 8 ? 2.854 -5.044 -1.112 1.00 0.00 8 LEU A N 12
ATOM 2864 C CA . LEU A 1 8 ? 4.108 -5.409 -1.847 1.00 0.00 8 LEU A CA 12
ATOM 2865 C C . LEU A 1 8 ? 4.627 -4.180 -2.646 1.00 0.00 8 LEU A C 12
ATOM 2866 O O . LEU A 1 8 ? 4.695 -4.176 -3.880 1.00 0.00 8 LEU A O 12
ATOM 2894 N N . ILE A 1 10 ? 3.438 -0.938 -3.077 1.00 0.00 10 ILE A N 12
ATOM 2895 C CA . ILE A 1 10 ? 2.536 -0.021 -3.822 1.00 0.00 10 ILE A CA 12
ATOM 2896 C C . ILE A 1 10 ? 1.292 0.172 -2.900 1.00 0.00 10 ILE A C 12
ATOM 2897 O O . ILE A 1 10 ? 0.459 -0.731 -2.768 1.00 0.00 10 ILE A O 12
ATOM 2913 N N . GLU A 1 11 ? 1.165 1.372 -2.297 1.00 0.00 11 GLU A N 12
ATOM 2914 C CA . GLU A 1 11 ? -0.040 1.816 -1.523 1.00 0.00 11 GLU A CA 12
ATOM 2915 C C . GLU A 1 11 ? -0.383 0.880 -0.307 1.00 0.00 11 GLU A C 12
ATOM 2916 O O . GLU A 1 11 ? -1.521 0.444 -0.148 1.00 0.00 11 GLU A O 12
ATOM 2929 N N . CYS A 1 12 ? 0.597 0.637 0.587 1.00 0.00 12 CYS A N 12
ATOM 2930 C CA . CYS A 1 12 ? 0.381 -0.026 1.909 1.00 0.00 12 CYS A CA 12
ATOM 2931 C C . CYS A 1 12 ? -0.281 0.891 2.986 1.00 0.00 12 CYS A C 12
ATOM 2932 O O . CYS A 1 12 ? -0.960 0.364 3.872 1.00 0.00 12 CYS A O 12
ATOM 2939 N N . GLY A 1 13 ? -0.070 2.222 2.930 1.00 0.00 13 GLY A N 12
ATOM 2940 C CA . GLY A 1 13 ? -0.580 3.156 3.961 1.00 0.00 13 GLY A CA 12
ATOM 2941 C C . GLY A 1 13 ? -0.685 4.650 3.579 1.00 0.00 13 GLY A C 12
ATOM 2942 O O . GLY A 1 13 ? -1.596 5.315 4.081 1.00 0.00 13 GLY A O 12
ATOM 2958 N N . VAL A 1 15 ? 2.817 6.266 3.543 1.00 0.00 15 VAL A N 12
ATOM 2959 C CA . VAL A 1 15 ? 4.226 6.608 3.924 1.00 0.00 15 VAL A CA 12
ATOM 2960 C C . VAL A 1 15 ? 5.224 5.443 3.595 1.00 0.00 15 VAL A C 12
ATOM 2961 O O . VAL A 1 15 ? 6.297 5.706 3.045 1.00 0.00 15 VAL A O 12
ATOM 2974 N N . ILE A 1 16 ? 4.912 4.194 3.990 1.00 0.00 16 ILE A N 12
ATOM 2975 C CA . ILE A 1 16 ? 5.891 3.061 4.080 1.00 0.00 16 ILE A CA 12
ATOM 2976 C C . ILE A 1 16 ? 6.325 2.548 2.665 1.00 0.00 16 ILE A C 12
ATOM 2977 O O . ILE A 1 16 ? 7.505 2.653 2.318 1.00 0.00 16 ILE A O 12
ATOM 2993 N N . CYS A 1 17 ? 5.381 2.018 1.866 1.00 0.00 17 CYS A N 12
ATOM 2994 C CA . CYS A 1 17 ? 5.628 1.612 0.451 1.00 0.00 17 CYS A CA 12
ATOM 2995 C C . CYS A 1 17 ? 5.551 2.841 -0.509 1.00 0.00 17 CYS A C 12
ATOM 2996 O O . CYS A 1 17 ? 5.697 3.994 -0.089 1.00 0.00 17 CYS A O 12
ATOM 3003 N N . ALA A 1 18 ? 5.348 2.594 -1.813 1.00 0.00 18 ALA A N 12
ATOM 3004 C CA . ALA A 1 18 ? 4.865 3.642 -2.767 1.00 0.00 18 ALA A CA 12
ATOM 3005 C C . ALA A 1 18 ? 3.328 3.844 -2.721 1.00 0.00 18 ALA A C 12
ATOM 3006 O O . ALA A 1 18 ? 2.606 3.801 -3.722 1.00 0.00 18 ALA A O 12
ATOM 3013 N N . CYS A 1 19 ? 2.866 4.278 -1.539 1.00 0.00 19 CYS A N 12
ATOM 3014 C CA . CYS A 1 19 ? 2.474 5.686 -1.382 1.00 0.00 19 CYS A CA 12
ATOM 3015 C C . CYS A 1 19 ? 3.569 6.387 -0.552 1.00 0.00 19 CYS A C 12
ATOM 3016 O O . CYS A 1 19 ? 3.900 6.057 0.587 1.00 0.00 19 CYS A O 12
ATOM 3035 N N . SER A 1 2 ? -5.913 0.182 0.722 1.00 0.00 2 SER A N 13
ATOM 3036 C CA . SER A 1 2 ? -7.042 0.839 0.006 1.00 0.00 2 SER A CA 13
ATOM 3037 C C . SER A 1 2 ? -7.853 -0.269 -0.743 1.00 0.00 2 SER A C 13
ATOM 3038 O O . SER A 1 2 ? -7.769 -0.433 -1.965 1.00 0.00 2 SER A O 13
ATOM 3046 N N . GLY A 1 3 ? -8.584 -1.069 0.055 1.00 0.00 3 GLY A N 13
ATOM 3047 C CA . GLY A 1 3 ? -9.082 -2.399 -0.372 1.00 0.00 3 GLY A CA 13
ATOM 3048 C C . GLY A 1 3 ? -8.003 -3.460 -0.036 1.00 0.00 3 GLY A C 13
ATOM 3049 O O . GLY A 1 3 ? -7.684 -3.610 1.148 1.00 0.00 3 GLY A O 13
ATOM 3053 N N . TRP A 1 4 ? -7.388 -4.132 -1.038 1.00 0.00 4 TRP A N 13
ATOM 3054 C CA . TRP A 1 4 ? -6.033 -4.729 -0.875 1.00 0.00 4 TRP A CA 13
ATOM 3055 C C . TRP A 1 4 ? -5.287 -4.608 -2.237 1.00 0.00 4 TRP A C 13
ATOM 3056 O O . TRP A 1 4 ? -5.087 -5.570 -2.987 1.00 0.00 4 TRP A O 13
ATOM 3077 N N . VAL A 1 5 ? -4.800 -3.384 -2.474 1.00 0.00 5 VAL A N 13
ATOM 3078 C CA . VAL A 1 5 ? -3.628 -3.110 -3.360 1.00 0.00 5 VAL A CA 13
ATOM 3079 C C . VAL A 1 5 ? -2.356 -3.453 -2.529 1.00 0.00 5 VAL A C 13
ATOM 3080 O O . VAL A 1 5 ? -1.795 -4.531 -2.730 1.00 0.00 5 VAL A O 13
ATOM 3093 N N . CYS A 1 6 ? -1.995 -2.596 -1.559 1.00 0.00 6 CYS A N 13
ATOM 3094 C CA . CYS A 1 6 ? -1.474 -2.994 -0.223 1.00 0.00 6 CYS A CA 13
ATOM 3095 C C . CYS A 1 6 ? -0.353 -4.075 -0.146 1.00 0.00 6 CYS A C 13
ATOM 3096 O O . CYS A 1 6 ? -0.496 -5.248 -0.504 1.00 0.00 6 CYS A O 13
ATOM 3115 N N . LEU A 1 8 ? 2.869 -5.159 -0.859 1.00 0.00 8 LEU A N 13
ATOM 3116 C CA . LEU A 1 8 ? 4.047 -5.527 -1.705 1.00 0.00 8 LEU A CA 13
ATOM 3117 C C . LEU A 1 8 ? 4.664 -4.298 -2.438 1.00 0.00 8 LEU A C 13
ATOM 3118 O O . LEU A 1 8 ? 4.875 -4.297 -3.655 1.00 0.00 8 LEU A O 13
ATOM 3146 N N . ILE A 1 10 ? 3.406 -1.120 -2.881 1.00 0.00 10 ILE A N 13
ATOM 3147 C CA . ILE A 1 10 ? 2.487 -0.205 -3.612 1.00 0.00 10 ILE A CA 13
ATOM 3148 C C . ILE A 1 10 ? 1.294 0.008 -2.635 1.00 0.00 10 ILE A C 13
ATOM 3149 O O . ILE A 1 10 ? 0.458 -0.882 -2.446 1.00 0.00 10 ILE A O 13
ATOM 3165 N N . GLU A 1 11 ? 1.224 1.217 -2.055 1.00 0.00 11 GLU A N 13
ATOM 3166 C CA . GLU A 1 11 ? 0.102 1.709 -1.209 1.00 0.00 11 GLU A CA 13
ATOM 3167 C C . GLU A 1 11 ? -0.319 0.779 -0.019 1.00 0.00 11 GLU A C 13
ATOM 3168 O O . GLU A 1 11 ? -1.495 0.475 0.168 1.00 0.00 11 GLU A O 13
ATOM 3181 N N . CYS A 1 12 ? 0.666 0.442 0.838 1.00 0.00 12 CYS A N 13
ATOM 3182 C CA . CYS A 1 12 ? 0.443 -0.153 2.187 1.00 0.00 12 CYS A CA 13
ATOM 3183 C C . CYS A 1 12 ? -0.134 0.848 3.241 1.00 0.00 12 CYS A C 13
ATOM 3184 O O . CYS A 1 12 ? -0.779 0.397 4.192 1.00 0.00 12 CYS A O 13
ATOM 3191 N N . GLY A 1 13 ? 0.114 2.164 3.088 1.00 0.00 13 GLY A N 13
ATOM 3192 C CA . GLY A 1 13 ? -0.244 3.173 4.114 1.00 0.00 13 GLY A CA 13
ATOM 3193 C C . GLY A 1 13 ? -0.520 4.608 3.617 1.00 0.00 13 GLY A C 13
ATOM 3194 O O . GLY A 1 13 ? -1.475 5.228 4.095 1.00 0.00 13 GLY A O 13
ATOM 3210 N N . VAL A 1 15 ? 2.875 6.364 3.326 1.00 0.00 15 VAL A N 13
ATOM 3211 C CA . VAL A 1 15 ? 4.302 6.737 3.564 1.00 0.00 15 VAL A CA 13
ATOM 3212 C C . VAL A 1 15 ? 5.320 5.540 3.533 1.00 0.00 15 VAL A C 13
ATOM 3213 O O . VAL A 1 15 ? 6.467 5.750 3.129 1.00 0.00 15 VAL A O 13
ATOM 3226 N N . ILE A 1 16 ? 4.936 4.324 3.980 1.00 0.00 16 ILE A N 13
ATOM 3227 C CA . ILE A 1 16 ? 5.866 3.162 4.175 1.00 0.00 16 ILE A CA 13
ATOM 3228 C C . ILE A 1 16 ? 6.287 2.551 2.795 1.00 0.00 16 ILE A C 13
ATOM 3229 O O . ILE A 1 16 ? 7.461 2.652 2.424 1.00 0.00 16 ILE A O 13
ATOM 3245 N N . CYS A 1 17 ? 5.340 1.965 2.038 1.00 0.00 17 CYS A N 13
ATOM 3246 C CA . CYS A 1 17 ? 5.551 1.567 0.617 1.00 0.00 17 CYS A CA 13
ATOM 3247 C C . CYS A 1 17 ? 5.412 2.796 -0.338 1.00 0.00 17 CYS A C 13
ATOM 3248 O O . CYS A 1 17 ? 5.433 3.955 0.094 1.00 0.00 17 CYS A O 13
ATOM 3255 N N . ALA A 1 18 ? 5.293 2.539 -1.652 1.00 0.00 18 ALA A N 13
ATOM 3256 C CA . ALA A 1 18 ? 4.836 3.568 -2.639 1.00 0.00 18 ALA A CA 13
ATOM 3257 C C . ALA A 1 18 ? 3.293 3.718 -2.688 1.00 0.00 18 ALA A C 13
ATOM 3258 O O . ALA A 1 18 ? 2.628 3.611 -3.722 1.00 0.00 18 ALA A O 13
ATOM 3265 N N . CYS A 1 19 ? 2.749 4.160 -1.544 1.00 0.00 19 CYS A N 13
ATOM 3266 C CA . CYS A 1 19 ? 2.335 5.561 -1.425 1.00 0.00 19 CYS A CA 13
ATOM 3267 C C . CYS A 1 19 ? 3.373 6.235 -0.510 1.00 0.00 19 CYS A C 13
ATOM 3268 O O . CYS A 1 19 ? 4.045 7.208 -0.852 1.00 0.00 19 CYS A O 13
ATOM 3287 N N . SER A 1 2 ? -6.039 0.340 0.323 1.00 0.00 2 SER A N 14
ATOM 3288 C CA . SER A 1 2 ? -7.152 1.040 -0.379 1.00 0.00 2 SER A CA 14
ATOM 3289 C C . SER A 1 2 ? -7.920 -0.013 -1.244 1.00 0.00 2 SER A C 14
ATOM 3290 O O . SER A 1 2 ? -7.793 -0.076 -2.472 1.00 0.00 2 SER A O 14
ATOM 3298 N N . GLY A 1 3 ? -8.665 -0.885 -0.541 1.00 0.00 3 GLY A N 14
ATOM 3299 C CA . GLY A 1 3 ? -9.145 -2.173 -1.097 1.00 0.00 3 GLY A CA 14
ATOM 3300 C C . GLY A 1 3 ? -8.079 -3.262 -0.818 1.00 0.00 3 GLY A C 14
ATOM 3301 O O . GLY A 1 3 ? -7.809 -3.525 0.359 1.00 0.00 3 GLY A O 14
ATOM 3305 N N . TRP A 1 4 ? -7.423 -3.839 -1.853 1.00 0.00 4 TRP A N 14
ATOM 3306 C CA . TRP A 1 4 ? -6.072 -4.444 -1.693 1.00 0.00 4 TRP A CA 14
ATOM 3307 C C . TRP A 1 4 ? -5.279 -4.183 -3.008 1.00 0.00 4 TRP A C 14
ATOM 3308 O O . TRP A 1 4 ? -5.063 -5.054 -3.857 1.00 0.00 4 TRP A O 14
ATOM 3329 N N . VAL A 1 5 ? -4.768 -2.949 -3.078 1.00 0.00 5 VAL A N 14
ATOM 3330 C CA . VAL A 1 5 ? -3.546 -2.593 -3.862 1.00 0.00 5 VAL A CA 14
ATOM 3331 C C . VAL A 1 5 ? -2.334 -3.069 -3.003 1.00 0.00 5 VAL A C 14
ATOM 3332 O O . VAL A 1 5 ? -1.800 -4.148 -3.271 1.00 0.00 5 VAL A O 14
ATOM 3345 N N . CYS A 1 6 ? -2.008 -2.327 -1.936 1.00 0.00 6 CYS A N 14
ATOM 3346 C CA . CYS A 1 6 ? -1.558 -2.871 -0.627 1.00 0.00 6 CYS A CA 14
ATOM 3347 C C . CYS A 1 6 ? -0.443 -3.962 -0.594 1.00 0.00 6 CYS A C 14
ATOM 3348 O O . CYS A 1 6 ? -0.584 -5.108 -1.030 1.00 0.00 6 CYS A O 14
ATOM 3367 N N . LEU A 1 8 ? 2.851 -5.057 -1.155 1.00 0.00 8 LEU A N 14
ATOM 3368 C CA . LEU A 1 8 ? 4.100 -5.435 -1.887 1.00 0.00 8 LEU A CA 14
ATOM 3369 C C . LEU A 1 8 ? 4.647 -4.206 -2.673 1.00 0.00 8 LEU A C 14
ATOM 3370 O O . LEU A 1 8 ? 4.798 -4.230 -3.898 1.00 0.00 8 LEU A O 14
ATOM 3398 N N . ILE A 1 10 ? 3.471 -0.946 -3.216 1.00 0.00 10 ILE A N 14
ATOM 3399 C CA . ILE A 1 10 ? 2.608 0.079 -3.863 1.00 0.00 10 ILE A CA 14
ATOM 3400 C C . ILE A 1 10 ? 1.359 0.197 -2.936 1.00 0.00 10 ILE A C 14
ATOM 3401 O O . ILE A 1 10 ? 0.534 -0.719 -2.859 1.00 0.00 10 ILE A O 14
ATOM 3417 N N . GLU A 1 11 ? 1.213 1.370 -2.288 1.00 0.00 11 GLU A N 14
ATOM 3418 C CA . GLU A 1 11 ? -0.014 1.788 -1.536 1.00 0.00 11 GLU A CA 14
ATOM 3419 C C . GLU A 1 11 ? -0.383 0.823 -0.352 1.00 0.00 11 GLU A C 14
ATOM 3420 O O . GLU A 1 11 ? -1.523 0.383 -0.230 1.00 0.00 11 GLU A O 14
ATOM 3433 N N . CYS A 1 12 ? 0.576 0.569 0.561 1.00 0.00 12 CYS A N 14
ATOM 3434 C CA . CYS A 1 12 ? 0.330 -0.104 1.872 1.00 0.00 12 CYS A CA 14
ATOM 3435 C C . CYS A 1 12 ? -0.358 0.806 2.939 1.00 0.00 12 CYS A C 14
ATOM 3436 O O . CYS A 1 12 ? -1.060 0.273 3.805 1.00 0.00 12 CYS A O 14
ATOM 3443 N N . GLY A 1 13 ? -0.146 2.137 2.899 1.00 0.00 13 GLY A N 14
ATOM 3444 C CA . GLY A 1 13 ? -0.685 3.064 3.921 1.00 0.00 13 GLY A CA 14
ATOM 3445 C C . GLY A 1 13 ? -0.759 4.565 3.558 1.00 0.00 13 GLY A C 14
ATOM 3446 O O . GLY A 1 13 ? -1.655 5.240 4.071 1.00 0.00 13 GLY A O 14
ATOM 3462 N N . VAL A 1 15 ? 2.772 6.163 3.468 1.00 0.00 15 VAL A N 14
ATOM 3463 C CA . VAL A 1 15 ? 4.188 6.503 3.824 1.00 0.00 15 VAL A CA 14
ATOM 3464 C C . VAL A 1 15 ? 5.162 5.307 3.539 1.00 0.00 15 VAL A C 14
ATOM 3465 O O . VAL A 1 15 ? 6.223 5.521 2.946 1.00 0.00 15 VAL A O 14
ATOM 3478 N N . ILE A 1 16 ? 4.845 4.090 4.024 1.00 0.00 16 ILE A N 14
ATOM 3479 C CA . ILE A 1 16 ? 5.805 2.945 4.146 1.00 0.00 16 ILE A CA 14
ATOM 3480 C C . ILE A 1 16 ? 6.250 2.383 2.755 1.00 0.00 16 ILE A C 14
ATOM 3481 O O . ILE A 1 16 ? 7.439 2.443 2.430 1.00 0.00 16 ILE A O 14
ATOM 3497 N N . CYS A 1 17 ? 5.304 1.877 1.944 1.00 0.00 17 CYS A N 14
ATOM 3498 C CA . CYS A 1 17 ? 5.552 1.524 0.516 1.00 0.00 17 CYS A CA 14
ATOM 3499 C C . CYS A 1 17 ? 5.443 2.787 -0.396 1.00 0.00 17 CYS A C 14
ATOM 3500 O O . CYS A 1 17 ? 5.516 3.928 0.076 1.00 0.00 17 CYS A O 14
ATOM 3507 N N . ALA A 1 18 ? 5.301 2.582 -1.716 1.00 0.00 18 ALA A N 14
ATOM 3508 C CA . ALA A 1 18 ? 4.869 3.661 -2.658 1.00 0.00 18 ALA A CA 14
ATOM 3509 C C . ALA A 1 18 ? 3.331 3.866 -2.697 1.00 0.00 18 ALA A C 14
ATOM 3510 O O . ALA A 1 18 ? 2.670 3.866 -3.739 1.00 0.00 18 ALA A O 14
ATOM 3517 N N . CYS A 1 19 ? 2.790 4.233 -1.526 1.00 0.00 19 CYS A N 14
ATOM 3518 C CA . CYS A 1 19 ? 2.425 5.636 -1.301 1.00 0.00 19 CYS A CA 14
ATOM 3519 C C . CYS A 1 19 ? 3.445 6.189 -0.292 1.00 0.00 19 CYS A C 14
ATOM 3520 O O . CYS A 1 19 ? 4.171 7.155 -0.524 1.00 0.00 19 CYS A O 14
ATOM 3539 N N . SER A 1 2 ? -6.030 0.761 0.789 1.00 0.00 2 SER A N 15
ATOM 3540 C CA . SER A 1 2 ? -7.103 1.537 0.110 1.00 0.00 2 SER A CA 15
ATOM 3541 C C . SER A 1 2 ? -8.005 0.531 -0.677 1.00 0.00 2 SER A C 15
ATOM 3542 O O . SER A 1 2 ? -7.931 0.402 -1.904 1.00 0.00 2 SER A O 15
ATOM 3550 N N . GLY A 1 3 ? -8.805 -0.227 0.093 1.00 0.00 3 GLY A N 15
ATOM 3551 C CA . GLY A 1 3 ? -9.427 -1.488 -0.379 1.00 0.00 3 GLY A CA 15
ATOM 3552 C C . GLY A 1 3 ? -8.478 -2.661 -0.028 1.00 0.00 3 GLY A C 15
ATOM 3553 O O . GLY A 1 3 ? -8.204 -2.852 1.163 1.00 0.00 3 GLY A O 15
ATOM 3557 N N . TRP A 1 4 ? -7.914 -3.393 -1.019 1.00 0.00 4 TRP A N 15
ATOM 3558 C CA . TRP A 1 4 ? -6.626 -4.119 -0.826 1.00 0.00 4 TRP A CA 15
ATOM 3559 C C . TRP A 1 4 ? -5.827 -4.052 -2.165 1.00 0.00 4 TRP A C 15
ATOM 3560 O O . TRP A 1 4 ? -5.663 -5.031 -2.901 1.00 0.00 4 TRP A O 15
ATOM 3581 N N . VAL A 1 5 ? -5.264 -2.861 -2.411 1.00 0.00 5 VAL A N 15
ATOM 3582 C CA . VAL A 1 5 ? -4.117 -2.653 -3.349 1.00 0.00 5 VAL A CA 15
ATOM 3583 C C . VAL A 1 5 ? -2.835 -3.098 -2.587 1.00 0.00 5 VAL A C 15
ATOM 3584 O O . VAL A 1 5 ? -2.356 -4.207 -2.835 1.00 0.00 5 VAL A O 15
ATOM 3597 N N . CYS A 1 6 ? -2.376 -2.292 -1.618 1.00 0.00 6 CYS A N 15
ATOM 3598 C CA . CYS A 1 6 ? -1.866 -2.763 -0.301 1.00 0.00 6 CYS A CA 15
ATOM 3599 C C . CYS A 1 6 ? -0.848 -3.948 -0.265 1.00 0.00 6 CYS A C 15
ATOM 3600 O O . CYS A 1 6 ? -1.110 -5.101 -0.622 1.00 0.00 6 CYS A O 15
ATOM 3619 N N . LEU A 1 8 ? 2.557 -5.027 -0.881 1.00 0.00 8 LEU A N 15
ATOM 3620 C CA . LEU A 1 8 ? 3.862 -5.372 -1.526 1.00 0.00 8 LEU A CA 15
ATOM 3621 C C . LEU A 1 8 ? 4.289 -4.186 -2.438 1.00 0.00 8 LEU A C 15
ATOM 3622 O O . LEU A 1 8 ? 4.245 -4.254 -3.671 1.00 0.00 8 LEU A O 15
ATOM 3650 N N . ILE A 1 10 ? 3.184 -0.901 -3.031 1.00 0.00 10 ILE A N 15
ATOM 3651 C CA . ILE A 1 10 ? 2.276 0.034 -3.743 1.00 0.00 10 ILE A CA 15
ATOM 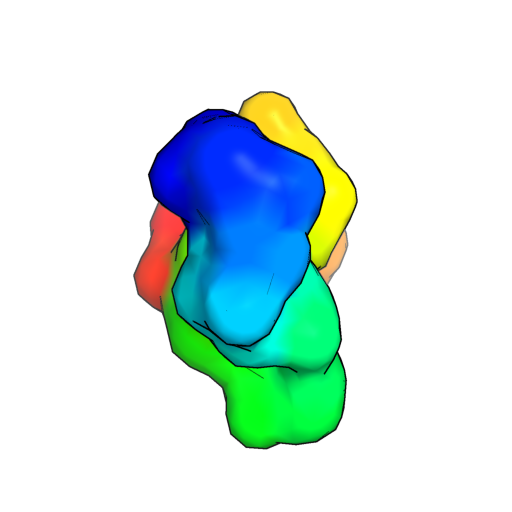3652 C C . ILE A 1 10 ? 1.097 0.269 -2.747 1.00 0.00 10 ILE A C 15
ATOM 3653 O O . ILE A 1 10 ? 0.241 -0.605 -2.563 1.00 0.00 10 ILE A O 15
ATOM 3669 N N . GLU A 1 11 ? 1.058 1.467 -2.130 1.00 0.00 11 GLU A N 15
ATOM 3670 C CA . GLU A 1 11 ? -0.044 1.951 -1.254 1.00 0.00 11 GLU A CA 15
ATOM 3671 C C . GLU A 1 11 ? -0.483 0.980 -0.104 1.00 0.00 11 GLU A C 15
ATOM 3672 O O . GLU A 1 11 ? -1.667 0.708 0.084 1.00 0.00 11 GLU A O 15
ATOM 3685 N N . CYS A 1 12 ? 0.503 0.563 0.717 1.00 0.00 12 CYS A N 15
ATOM 3686 C CA . CYS A 1 12 ? 0.285 -0.074 2.047 1.00 0.00 12 CYS A CA 15
ATOM 3687 C C . CYS A 1 12 ? -0.208 0.912 3.156 1.00 0.00 12 CYS A C 15
ATOM 3688 O O . CYS A 1 12 ? -0.851 0.456 4.106 1.00 0.00 12 CYS A O 15
ATOM 3695 N N . GLY A 1 13 ? 0.112 2.218 3.053 1.00 0.00 13 GLY A N 15
ATOM 3696 C CA . GLY A 1 13 ? -0.138 3.193 4.140 1.00 0.00 13 GLY A CA 15
ATOM 3697 C C . GLY A 1 13 ? -0.410 4.649 3.714 1.00 0.00 13 GLY A C 15
ATOM 3698 O O . GLY A 1 13 ? -1.351 5.256 4.232 1.00 0.00 13 GLY A O 15
ATOM 3714 N N . VAL A 1 15 ? 2.988 6.356 3.617 1.00 0.00 15 VAL A N 15
ATOM 3715 C CA . VAL A 1 15 ? 4.428 6.668 3.892 1.00 0.00 15 VAL A CA 15
ATOM 3716 C C . VAL A 1 15 ? 5.363 5.445 3.577 1.00 0.00 15 VAL A C 15
ATOM 3717 O O . VAL A 1 15 ? 6.439 5.645 3.004 1.00 0.00 15 VAL A O 15
ATOM 3730 N N . ILE A 1 16 ? 4.997 4.216 3.995 1.00 0.00 16 ILE A N 15
ATOM 3731 C CA . ILE A 1 16 ? 5.904 3.022 4.037 1.00 0.00 16 ILE A CA 15
ATOM 3732 C C . ILE A 1 16 ? 6.290 2.523 2.603 1.00 0.00 16 ILE A C 15
ATOM 3733 O O . ILE A 1 16 ? 7.473 2.548 2.250 1.00 0.00 16 ILE A O 15
ATOM 3749 N N . CYS A 1 17 ? 5.304 2.085 1.801 1.00 0.00 17 CYS A N 15
ATOM 3750 C CA . CYS A 1 17 ? 5.515 1.647 0.392 1.00 0.00 17 CYS A CA 15
ATOM 3751 C C . CYS A 1 17 ? 5.447 2.858 -0.588 1.00 0.00 17 CYS A C 15
ATOM 3752 O O . CYS A 1 17 ? 5.660 4.011 -0.196 1.00 0.00 17 CYS A O 15
ATOM 3759 N N . ALA A 1 18 ? 5.182 2.595 -1.876 1.00 0.00 18 ALA A N 15
ATOM 3760 C CA . ALA A 1 18 ? 4.702 3.643 -2.833 1.00 0.00 18 ALA A CA 15
ATOM 3761 C C . ALA A 1 18 ? 3.177 3.905 -2.740 1.00 0.00 18 ALA A C 15
ATOM 3762 O O . ALA A 1 18 ? 2.423 3.895 -3.718 1.00 0.00 18 ALA A O 15
ATOM 3769 N N . CYS A 1 19 ? 2.769 4.346 -1.541 1.00 0.00 19 CYS A N 15
ATOM 3770 C CA . CYS A 1 19 ? 2.412 5.760 -1.362 1.00 0.00 19 CYS A CA 15
ATOM 3771 C C . CYS A 1 19 ? 3.542 6.424 -0.550 1.00 0.00 19 CYS A C 15
ATOM 3772 O O . CYS A 1 19 ? 3.897 6.067 0.574 1.00 0.00 19 CYS A O 15
#

Secondary structure (DSSP, 8-state):
--S---------S--

Sequence (15 aa):
SGWVCLIECGVICACSGWVCLIECGVICACSGWVCLIECGVICACSGWVCLIECGVICACSGWVCLIECGVICACSGWVCLIECGVICACSGWVCLIECGVICACSGWVCLIECGVICACSGWVCLIECGVICACSGWVCLIECGVICACSGWVCLIECGVICACSGWVCLIECGVICACSGWVCLIECGVICACSGWVCLIECGVICACSGWVCLIECGVICAC

Organism: Actinoplanes garbadinensis (NCBI:txid69485)

Foldseek 3Di:
DVPPQCQPVPVPPND